Protein AF-A0A257JFV4-F1 (afdb_monomer_lite)

Structure (mmCIF, N/CA/C/O backbone):
data_AF-A0A257JFV4-F1
#
_entry.id   AF-A0A257JFV4-F1
#
loop_
_atom_site.group_PDB
_atom_site.id
_atom_site.type_symbol
_atom_site.label_atom_id
_atom_site.label_alt_id
_atom_site.label_comp_id
_atom_site.label_asym_id
_atom_site.label_entity_id
_atom_site.label_seq_id
_atom_site.pdbx_PDB_ins_code
_atom_site.Cartn_x
_atom_site.Cartn_y
_atom_site.Cartn_z
_atom_site.occupancy
_atom_site.B_iso_or_equiv
_atom_site.auth_seq_id
_atom_site.auth_comp_id
_atom_site.auth_asym_id
_atom_site.auth_atom_id
_atom_site.pdbx_PDB_model_num
ATOM 1 N N . PRO A 1 1 ? -26.853 -74.385 -23.829 1.00 44.09 1 PRO A N 1
ATOM 2 C CA . PRO A 1 1 ? -25.678 -73.843 -23.106 1.00 44.09 1 PRO A CA 1
ATOM 3 C C . PRO A 1 1 ? -25.784 -72.317 -22.995 1.00 44.09 1 PRO A C 1
ATOM 5 O O . PRO A 1 1 ? -25.655 -71.610 -23.988 1.00 44.09 1 PRO A O 1
ATOM 8 N N . ALA A 1 2 ? -26.147 -71.858 -21.798 1.00 41.94 2 ALA A N 1
ATOM 9 C CA . ALA A 1 2 ? -26.348 -70.461 -21.439 1.00 41.94 2 ALA A CA 1
ATOM 10 C C . ALA A 1 2 ? -25.003 -69.774 -21.152 1.00 41.94 2 ALA A C 1
ATOM 12 O O . ALA A 1 2 ? -24.148 -70.363 -20.495 1.00 41.94 2 ALA A O 1
ATOM 13 N N . ALA A 1 3 ? -24.835 -68.539 -21.625 1.00 50.56 3 ALA A N 1
ATOM 14 C CA . ALA A 1 3 ? -23.722 -67.674 -21.252 1.00 50.56 3 ALA A CA 1
ATOM 15 C C . ALA A 1 3 ? -24.234 -66.619 -20.262 1.00 50.56 3 ALA A C 1
ATOM 17 O O . ALA A 1 3 ? -25.017 -65.741 -20.619 1.00 50.56 3 ALA A O 1
ATOM 18 N N . SER A 1 4 ? -23.825 -66.767 -19.005 1.00 51.06 4 SER A N 1
ATOM 19 C CA . SER A 1 4 ? -24.077 -65.832 -17.912 1.00 51.06 4 SER A CA 1
ATOM 20 C C . SER A 1 4 ? -23.268 -64.541 -18.080 1.00 51.06 4 SER A C 1
ATOM 22 O O . SER A 1 4 ? -22.078 -64.592 -18.386 1.00 51.06 4 SER A O 1
ATOM 24 N N . ALA A 1 5 ? -23.894 -63.396 -17.803 1.00 55.97 5 ALA A N 1
ATOM 25 C CA . ALA A 1 5 ? -23.201 -62.158 -17.430 1.00 55.97 5 ALA A CA 1
ATOM 26 C C . ALA A 1 5 ? -22.655 -62.260 -15.990 1.00 55.97 5 ALA A C 1
ATOM 28 O O . ALA A 1 5 ? -23.167 -63.068 -15.207 1.00 55.97 5 ALA A O 1
ATOM 29 N N . PRO A 1 6 ? -21.659 -61.431 -15.615 1.00 51.84 6 PRO A N 1
ATOM 30 C CA . PRO A 1 6 ? -21.927 -60.528 -14.485 1.00 51.84 6 PRO A CA 1
ATOM 31 C C . PRO A 1 6 ? -21.221 -59.148 -14.493 1.00 51.84 6 PRO A C 1
ATOM 33 O O . PRO A 1 6 ? -20.084 -58.994 -14.928 1.00 51.84 6 PRO A O 1
ATOM 36 N N . SER A 1 7 ? -21.939 -58.195 -13.882 1.00 47.19 7 SER A N 1
ATOM 37 C CA . SER A 1 7 ? -21.519 -57.127 -12.949 1.00 47.19 7 SER A CA 1
ATOM 38 C C . SER A 1 7 ? -20.469 -56.074 -13.330 1.00 47.19 7 SER A C 1
ATOM 40 O O . SER A 1 7 ? -19.275 -56.218 -13.097 1.00 47.19 7 SER A O 1
ATOM 42 N N . GLU A 1 8 ? -20.988 -54.920 -13.755 1.00 49.03 8 GLU A N 1
ATOM 43 C CA . GLU A 1 8 ? -20.978 -53.644 -13.011 1.00 49.03 8 GLU A CA 1
ATOM 44 C C . GLU A 1 8 ? -19.875 -53.457 -11.944 1.00 49.03 8 GLU A C 1
ATOM 46 O O . GLU A 1 8 ? -20.008 -53.870 -10.791 1.00 49.03 8 GLU A O 1
ATOM 51 N N . SER A 1 9 ? -18.804 -52.752 -12.324 1.00 50.84 9 SER A N 1
ATOM 52 C CA . SER A 1 9 ? -17.802 -52.225 -11.394 1.00 50.84 9 SER A CA 1
ATOM 53 C C . SER A 1 9 ? -18.133 -50.772 -11.052 1.00 50.84 9 SER A C 1
ATOM 55 O O . SER A 1 9 ? -17.869 -49.836 -11.808 1.00 50.84 9 SER A O 1
ATOM 57 N N . LYS A 1 10 ? -18.760 -50.610 -9.888 1.00 49.25 10 LYS A N 1
ATOM 58 C CA . LYS A 1 10 ? -19.013 -49.346 -9.196 1.00 49.25 10 LYS A CA 1
ATOM 59 C C . LYS A 1 10 ? -17.677 -48.759 -8.726 1.00 49.25 10 LYS A C 1
ATOM 61 O O . LYS A 1 10 ? -17.163 -49.142 -7.677 1.00 49.25 10 LYS A O 1
ATOM 66 N N . ALA A 1 11 ? -17.117 -47.837 -9.506 1.00 54.31 11 ALA A N 1
ATOM 67 C CA . ALA A 1 11 ? -15.951 -47.056 -9.107 1.00 54.31 11 ALA A CA 1
ATOM 68 C C . ALA A 1 11 ? -16.333 -46.036 -8.006 1.00 54.31 11 ALA A C 1
ATOM 70 O O . ALA A 1 11 ? -17.410 -45.436 -8.071 1.00 54.31 11 ALA A O 1
ATOM 71 N N . PRO A 1 12 ? -15.493 -45.869 -6.970 1.00 47.53 12 PRO A N 1
ATOM 72 C CA . PRO A 1 12 ? -15.831 -45.138 -5.755 1.00 47.53 12 PRO A CA 1
ATOM 73 C C . PRO A 1 12 ? -16.000 -43.638 -6.007 1.00 47.53 12 PRO A C 1
ATOM 75 O O . PRO A 1 12 ? -15.199 -43.003 -6.690 1.00 47.53 12 PRO A O 1
ATOM 78 N N . ALA A 1 13 ? -17.042 -43.074 -5.397 1.00 46.78 13 ALA A N 1
ATOM 79 C CA . ALA A 1 13 ? -17.245 -41.640 -5.301 1.00 46.78 13 ALA A CA 1
ATOM 80 C C . ALA A 1 13 ? -16.066 -41.013 -4.545 1.00 46.78 13 ALA A C 1
ATOM 82 O O . ALA A 1 13 ? -15.934 -41.194 -3.333 1.00 46.78 13 ALA A O 1
ATOM 83 N N . SER A 1 14 ? -15.219 -40.269 -5.258 1.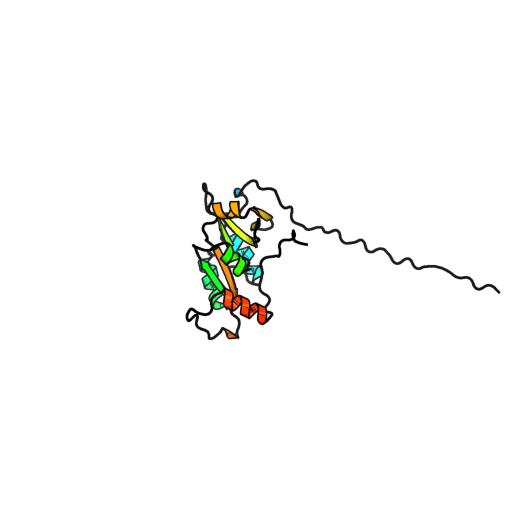00 50.56 14 SER A N 1
ATOM 84 C CA . SER A 1 14 ? -14.302 -39.322 -4.631 1.00 50.56 14 SER A CA 1
ATOM 85 C C . SER A 1 14 ? -15.142 -38.312 -3.848 1.00 50.56 14 SER A C 1
ATOM 87 O O . SER A 1 14 ? -15.981 -37.637 -4.454 1.00 50.56 14 SER A O 1
ATOM 89 N N . PRO A 1 15 ? -14.972 -38.193 -2.521 1.00 49.50 15 PRO A N 1
ATOM 90 C CA . PRO A 1 15 ? -15.631 -37.137 -1.781 1.00 49.50 15 PRO A CA 1
ATOM 91 C C . PRO A 1 15 ? -15.110 -35.807 -2.324 1.00 49.50 15 PRO A C 1
ATOM 93 O O . PRO A 1 15 ? -13.907 -35.543 -2.289 1.00 49.50 15 PRO A O 1
ATOM 96 N N . LEU A 1 16 ? -16.024 -34.993 -2.862 1.00 50.47 16 LEU A N 1
ATOM 97 C CA . LEU A 1 16 ? -15.758 -33.596 -3.171 1.00 50.47 16 LEU A CA 1
ATOM 98 C C . LEU A 1 16 ? -15.081 -32.973 -1.950 1.00 50.47 16 LEU A C 1
ATOM 100 O O . LEU A 1 16 ? -15.640 -32.964 -0.848 1.00 50.47 16 LEU A O 1
ATOM 104 N N . ALA A 1 17 ? -13.866 -32.477 -2.166 1.00 52.38 17 ALA A N 1
ATOM 105 C CA . ALA A 1 17 ? -13.162 -31.649 -1.214 1.00 52.38 17 ALA A CA 1
ATOM 106 C C . ALA A 1 17 ? -14.108 -30.533 -0.752 1.00 52.38 17 ALA A C 1
ATOM 108 O O . ALA A 1 17 ? -14.658 -29.782 -1.560 1.00 52.38 17 ALA A O 1
ATOM 109 N N . ARG A 1 18 ? -14.332 -30.466 0.562 1.00 45.06 18 ARG A N 1
ATOM 110 C CA . ARG A 1 18 ? -15.027 -29.345 1.192 1.00 45.06 18 ARG A CA 1
ATOM 111 C C . ARG A 1 18 ? -14.287 -28.060 0.804 1.00 45.06 18 ARG A C 1
ATOM 113 O O . ARG A 1 18 ? -13.062 -28.045 0.929 1.00 45.06 18 ARG A O 1
ATOM 120 N N . PRO A 1 19 ? -14.978 -26.982 0.402 1.00 46.66 19 PRO A N 1
ATOM 121 C CA . PRO A 1 19 ? -14.380 -25.656 0.382 1.00 46.66 19 PRO A CA 1
ATOM 122 C C . PRO A 1 19 ? -14.171 -25.212 1.837 1.00 46.66 19 PRO A C 1
ATOM 124 O O . PRO A 1 19 ? -14.980 -24.494 2.414 1.00 46.66 19 PRO A O 1
ATOM 127 N N . ALA A 1 20 ? -13.118 -25.724 2.464 1.00 51.69 20 ALA A N 1
ATOM 128 C CA . ALA A 1 20 ? -12.613 -25.276 3.748 1.00 51.69 20 ALA A CA 1
ATOM 129 C C . ALA A 1 20 ? -11.318 -24.515 3.467 1.00 51.69 20 ALA A C 1
ATOM 131 O O . ALA A 1 20 ? -10.279 -25.146 3.335 1.00 51.69 20 ALA A O 1
ATOM 132 N N . ASP A 1 21 ? -11.447 -23.209 3.213 1.00 51.00 21 ASP A N 1
ATOM 133 C CA . ASP A 1 21 ? -10.612 -22.139 3.790 1.00 51.00 21 ASP A CA 1
ATOM 134 C C . ASP A 1 21 ? -11.002 -20.787 3.159 1.00 51.00 21 ASP A C 1
ATOM 136 O O . ASP A 1 21 ? -10.266 -20.163 2.398 1.00 51.00 21 ASP A O 1
ATOM 140 N N . LEU A 1 22 ? -12.234 -20.343 3.413 1.00 50.59 22 LEU A N 1
ATOM 141 C CA . LEU A 1 22 ? -12.551 -18.922 3.294 1.00 50.59 22 LEU A CA 1
ATOM 142 C C . LEU A 1 22 ? -12.333 -18.339 4.691 1.00 50.59 22 LEU A C 1
ATOM 144 O O . LEU A 1 22 ? -13.065 -18.736 5.605 1.00 50.59 22 LEU A O 1
ATOM 148 N N . PRO A 1 23 ? -11.339 -17.454 4.899 1.00 56.41 23 PRO A N 1
ATOM 149 C CA . PRO A 1 23 ? -11.180 -16.811 6.191 1.00 56.41 23 PRO A CA 1
ATOM 150 C C . PRO A 1 23 ? -12.489 -16.088 6.536 1.00 56.41 23 PRO A C 1
ATOM 152 O O . PRO A 1 23 ? -13.085 -15.449 5.659 1.00 56.41 23 PRO A O 1
ATOM 155 N N . PRO A 1 24 ? -12.982 -16.206 7.781 1.00 44.78 24 PRO A N 1
ATOM 156 C CA . PRO A 1 24 ? -14.210 -15.546 8.182 1.00 44.78 24 PRO A CA 1
ATOM 157 C C . PRO A 1 24 ? -14.055 -14.039 7.977 1.00 44.78 24 PRO A C 1
ATOM 159 O O . PRO A 1 24 ? -13.178 -13.403 8.560 1.00 44.78 24 PRO A O 1
ATOM 162 N N . LEU A 1 25 ? -14.926 -13.469 7.144 1.00 53.75 25 LEU A N 1
ATOM 163 C CA . LEU A 1 25 ? -15.117 -12.028 7.040 1.00 53.75 25 LEU A CA 1
ATOM 164 C C . LEU A 1 25 ? -15.767 -11.565 8.348 1.00 53.75 25 LEU A C 1
ATOM 166 O O . LEU A 1 25 ? -16.990 -11.541 8.476 1.00 53.75 25 LEU A O 1
ATOM 170 N N . LEU A 1 26 ? -14.939 -11.275 9.352 1.00 52.19 26 LEU A N 1
ATOM 171 C CA . LEU A 1 26 ? -15.390 -10.753 10.636 1.00 52.19 26 LEU A CA 1
ATOM 172 C C . LEU A 1 26 ? -16.081 -9.395 10.400 1.00 52.19 26 LEU A C 1
ATOM 174 O O . LEU A 1 26 ? -15.461 -8.499 9.817 1.00 52.19 26 LEU A O 1
ATOM 178 N N . PRO A 1 27 ? -17.346 -9.202 10.827 1.00 49.03 27 PRO A N 1
ATOM 179 C CA . PRO A 1 27 ? -17.933 -7.870 10.877 1.00 49.03 27 PRO A CA 1
ATOM 180 C C . PRO A 1 27 ? -17.110 -7.031 11.857 1.00 49.03 27 PRO A C 1
ATOM 182 O O . PRO A 1 27 ? -16.752 -7.520 12.924 1.00 49.03 27 PRO A O 1
ATOM 185 N N . ALA A 1 28 ? -16.772 -5.798 11.479 1.00 49.38 28 ALA A N 1
ATOM 186 C CA . ALA A 1 28 ? -15.905 -4.928 12.267 1.00 49.38 28 ALA A CA 1
ATOM 187 C C . ALA A 1 28 ? -16.448 -4.727 13.697 1.00 49.38 28 ALA A C 1
ATOM 189 O O . ALA A 1 28 ? -17.520 -4.147 13.879 1.00 49.38 28 ALA A O 1
ATOM 190 N N . PRO A 1 29 ? -15.651 -5.103 14.711 1.00 48.94 29 PRO A N 1
ATOM 191 C CA . PRO A 1 29 ? -15.271 -4.104 15.689 1.00 48.94 29 PRO A CA 1
ATOM 192 C C . PRO A 1 29 ? -13.747 -3.984 15.754 1.00 48.94 29 PRO A C 1
ATOM 194 O O . PRO A 1 29 ? -13.015 -4.960 15.874 1.00 48.94 29 PRO A O 1
ATOM 197 N N . GLY A 1 30 ? -13.279 -2.739 15.720 1.00 52.62 30 GLY A N 1
ATOM 198 C CA . GLY A 1 30 ? -11.934 -2.378 16.137 1.00 52.62 30 GLY A CA 1
ATOM 199 C C . GLY A 1 30 ? -10.890 -2.386 15.029 1.00 52.62 30 GLY A C 1
ATOM 200 O O . GLY A 1 30 ? -10.161 -3.351 14.837 1.00 52.62 30 GLY A O 1
ATOM 201 N N . LEU A 1 31 ? -10.645 -1.201 14.472 1.00 56.00 31 LEU A N 1
ATOM 202 C CA . LEU A 1 31 ? -9.335 -0.829 13.917 1.00 56.00 31 LEU A CA 1
ATOM 203 C C . LEU A 1 31 ? -8.167 -1.170 14.867 1.00 56.00 31 LEU A C 1
ATOM 205 O O . LEU A 1 31 ? -7.031 -1.281 14.432 1.00 56.00 31 LEU A O 1
ATOM 209 N N . ALA A 1 32 ? -8.453 -1.381 16.156 1.00 58.34 32 ALA A N 1
ATOM 210 C CA . ALA A 1 32 ? -7.532 -1.885 17.165 1.00 58.34 32 ALA A CA 1
ATOM 211 C C . ALA A 1 32 ? -6.866 -3.235 16.829 1.00 58.34 32 ALA A C 1
ATOM 213 O O . ALA A 1 32 ? -5.838 -3.527 17.432 1.00 58.34 32 ALA A O 1
ATOM 214 N N . VAL A 1 33 ? -7.421 -4.033 15.905 1.00 61.91 33 VAL A N 1
ATOM 215 C CA . VAL A 1 33 ? -6.824 -5.312 15.468 1.00 61.91 33 VAL A CA 1
ATOM 216 C C . VAL A 1 33 ? -5.895 -5.145 14.257 1.00 61.91 33 VAL A C 1
ATOM 218 O O . VAL A 1 33 ? -5.161 -6.063 13.899 1.00 61.91 33 VAL A O 1
ATOM 221 N N . LEU A 1 34 ? -5.878 -3.967 13.627 1.00 73.75 34 LEU A N 1
ATOM 222 C CA . LEU A 1 34 ? -4.860 -3.657 12.628 1.00 73.75 34 LEU A CA 1
ATOM 223 C C . LEU A 1 34 ? -3.492 -3.526 13.303 1.00 73.75 34 LEU A C 1
ATOM 225 O O . LEU A 1 34 ? -3.388 -3.099 14.457 1.00 73.75 34 LEU A O 1
ATOM 229 N N . SER A 1 35 ? -2.436 -3.897 12.577 1.00 78.69 35 SER A N 1
ATOM 230 C CA . SER A 1 35 ? -1.088 -3.916 13.139 1.00 78.69 35 SER A CA 1
ATOM 231 C C . SER A 1 35 ? -0.653 -2.502 13.517 1.00 78.69 35 SER A C 1
ATOM 233 O O . SER A 1 35 ? -0.778 -1.569 12.731 1.00 78.69 35 SER A O 1
ATOM 235 N N . ARG A 1 36 ? -0.100 -2.325 14.717 1.00 84.88 36 ARG A N 1
ATOM 236 C CA . ARG A 1 36 ? 0.642 -1.101 15.082 1.00 84.88 36 ARG A CA 1
ATOM 237 C C . ARG A 1 36 ? 2.110 -1.183 14.684 1.00 84.88 36 ARG A C 1
ATOM 239 O O . ARG A 1 36 ? 2.833 -0.198 14.791 1.00 84.88 36 ARG A O 1
ATOM 246 N N . ASP A 1 37 ? 2.529 -2.362 14.248 1.00 85.19 37 ASP A N 1
ATOM 247 C CA . ASP A 1 37 ? 3.890 -2.656 13.867 1.00 85.19 37 ASP A CA 1
ATOM 248 C C . ASP A 1 37 ? 4.027 -2.535 12.347 1.00 85.19 37 ASP A C 1
ATOM 250 O O . ASP A 1 37 ? 3.474 -3.339 11.589 1.00 85.19 37 ASP A O 1
ATOM 254 N N . GLU A 1 38 ? 4.741 -1.495 11.910 1.00 89.12 38 GLU A N 1
ATOM 255 C CA . GLU A 1 38 ? 5.077 -1.279 10.498 1.00 89.12 38 GLU A CA 1
ATOM 256 C C . GLU A 1 38 ? 5.921 -2.450 9.977 1.00 89.12 38 GLU A C 1
ATOM 258 O O . GLU A 1 38 ? 5.672 -2.963 8.887 1.00 89.12 38 GLU A O 1
ATOM 263 N N . GLN A 1 39 ? 6.878 -2.917 10.791 1.00 86.94 39 GLN A N 1
ATOM 264 C CA . GLN A 1 39 ? 7.778 -4.016 10.439 1.00 86.94 39 GLN A CA 1
ATOM 265 C C . GLN A 1 39 ? 7.017 -5.292 10.097 1.00 86.94 39 GLN A C 1
ATOM 267 O O . GLN A 1 39 ? 7.326 -5.934 9.097 1.00 86.94 39 GLN A O 1
ATOM 272 N N . GLY A 1 40 ? 6.013 -5.660 10.888 1.00 86.81 40 GLY A N 1
ATOM 273 C CA . GLY A 1 40 ? 5.195 -6.846 10.669 1.00 86.81 40 GLY A CA 1
ATOM 274 C C . GLY A 1 40 ? 4.531 -6.832 9.296 1.00 86.81 40 GLY A C 1
ATOM 275 O O . GLY A 1 40 ? 4.634 -7.804 8.552 1.00 86.81 40 GLY A O 1
ATOM 276 N N . VAL A 1 41 ? 3.956 -5.695 8.895 1.00 88.88 41 VAL A N 1
ATOM 277 C CA . VAL A 1 41 ? 3.289 -5.575 7.588 1.00 88.88 41 VAL A CA 1
ATOM 278 C C . VAL A 1 41 ? 4.295 -5.579 6.431 1.00 88.88 41 VAL A C 1
ATOM 280 O O . VAL A 1 41 ? 4.026 -6.164 5.380 1.00 88.88 41 VAL A O 1
ATOM 283 N N . LEU A 1 42 ? 5.478 -4.983 6.606 1.00 87.25 42 LEU A N 1
ATOM 284 C CA . LEU A 1 42 ? 6.553 -5.059 5.607 1.00 87.25 42 LEU A CA 1
ATOM 285 C C . LEU A 1 42 ? 7.089 -6.493 5.455 1.00 87.25 42 LEU A C 1
ATOM 287 O O . LEU A 1 42 ? 7.336 -6.934 4.330 1.00 87.25 42 LEU A O 1
ATOM 291 N N . ASN A 1 43 ? 7.198 -7.240 6.557 1.00 87.75 43 ASN A N 1
ATOM 292 C CA . ASN A 1 43 ? 7.563 -8.659 6.566 1.00 87.75 43 ASN A CA 1
ATOM 293 C C . ASN A 1 43 ? 6.517 -9.549 5.885 1.00 87.75 43 ASN A C 1
ATOM 295 O O . ASN A 1 43 ? 6.879 -10.579 5.330 1.00 87.75 43 ASN A O 1
ATOM 299 N N . GLU A 1 44 ? 5.242 -9.156 5.871 1.00 86.44 44 GLU A N 1
ATOM 300 C CA . GLU A 1 44 ? 4.209 -9.825 5.070 1.00 86.44 44 GLU A CA 1
ATOM 301 C C . GLU A 1 44 ? 4.283 -9.458 3.582 1.00 86.44 44 GLU A C 1
ATOM 303 O O . GLU A 1 44 ? 3.952 -10.271 2.718 1.00 86.44 44 GLU A O 1
ATOM 308 N N . LEU A 1 45 ? 4.698 -8.229 3.263 1.00 86.56 45 LEU A N 1
ATOM 309 C CA . LEU A 1 45 ? 4.785 -7.744 1.887 1.00 86.56 45 LEU A CA 1
ATOM 310 C C . LEU A 1 45 ? 5.975 -8.361 1.139 1.00 86.56 45 LEU A C 1
ATOM 312 O O . LEU A 1 45 ? 5.817 -8.784 -0.005 1.00 86.56 45 LEU A O 1
ATOM 316 N N . ALA A 1 46 ? 7.150 -8.431 1.767 1.00 85.50 46 ALA A N 1
ATOM 317 C CA . ALA A 1 46 ? 8.383 -8.930 1.154 1.00 85.50 46 ALA A CA 1
ATOM 318 C C . ALA A 1 46 ? 8.300 -10.352 0.548 1.00 85.50 46 ALA A C 1
ATOM 320 O O . ALA A 1 46 ? 8.715 -10.511 -0.606 1.00 85.50 46 ALA A O 1
ATOM 321 N N . PRO A 1 47 ? 7.733 -11.377 1.221 1.00 86.06 47 PRO A N 1
ATOM 322 C CA . PRO A 1 47 ? 7.683 -12.734 0.681 1.00 86.06 47 PRO A CA 1
ATOM 323 C C . PRO A 1 47 ? 6.778 -12.849 -0.544 1.00 86.06 47 PRO A C 1
ATOM 325 O O . PRO A 1 47 ? 7.025 -13.709 -1.385 1.00 86.06 47 PRO A O 1
ATOM 328 N N . LEU A 1 48 ? 5.793 -11.957 -0.717 1.00 84.56 48 LEU A N 1
ATOM 329 C CA . LEU A 1 48 ? 5.003 -11.907 -1.955 1.00 84.56 48 LEU A CA 1
ATOM 330 C C . LEU A 1 48 ? 5.906 -11.625 -3.155 1.00 84.56 48 LEU A C 1
ATOM 332 O O . LEU A 1 48 ? 5.711 -12.179 -4.229 1.00 84.56 48 LEU A O 1
ATOM 336 N N . TRP A 1 49 ? 6.936 -10.810 -2.959 1.00 82.38 49 TRP A N 1
ATOM 337 C CA . TRP A 1 49 ? 7.926 -10.506 -3.981 1.00 82.38 49 TRP A CA 1
ATOM 338 C C . TRP A 1 49 ? 9.069 -11.525 -4.022 1.00 82.38 49 TRP A C 1
ATOM 340 O O . TRP A 1 49 ? 9.971 -11.355 -4.836 1.00 82.38 49 TRP A O 1
ATOM 350 N N . GLY A 1 50 ? 9.050 -12.578 -3.198 1.00 81.31 50 GLY A N 1
ATOM 351 C CA . GLY A 1 50 ? 10.112 -13.584 -3.108 1.00 81.31 50 GLY A CA 1
ATOM 352 C C . GLY A 1 50 ? 11.324 -13.164 -2.267 1.00 81.31 50 GLY A C 1
ATOM 353 O O . GLY A 1 50 ? 12.408 -13.693 -2.487 1.00 81.31 50 GLY A O 1
ATOM 354 N N . TRP A 1 51 ? 11.159 -12.217 -1.333 1.00 80.38 51 TRP A N 1
ATOM 355 C CA . TRP A 1 51 ? 12.242 -11.674 -0.497 1.00 80.38 51 TRP A CA 1
ATOM 356 C C . TRP A 1 51 ? 11.914 -11.753 0.991 1.00 80.38 51 TRP A C 1
ATOM 358 O O . TRP A 1 51 ? 10.768 -11.952 1.387 1.00 80.38 51 TRP A O 1
ATOM 368 N N . GLN A 1 52 ? 12.930 -11.544 1.823 1.00 80.50 52 GLN A N 1
ATOM 369 C CA . GLN A 1 52 ? 12.762 -11.262 3.246 1.00 80.50 52 GLN A CA 1
ATOM 370 C C . GLN A 1 52 ? 12.886 -9.751 3.464 1.00 80.50 52 GLN A C 1
ATOM 372 O O . GLN A 1 52 ? 13.744 -9.108 2.852 1.00 80.50 52 GLN A O 1
ATOM 377 N N . ALA A 1 53 ? 12.021 -9.167 4.296 1.00 77.94 53 ALA A N 1
ATOM 378 C CA . ALA A 1 53 ? 12.113 -7.741 4.585 1.00 77.94 53 ALA A CA 1
ATOM 379 C C . ALA A 1 53 ? 13.352 -7.477 5.461 1.00 77.94 53 ALA A C 1
ATOM 381 O O . ALA A 1 53 ? 13.600 -8.233 6.404 1.00 77.94 53 ALA A O 1
ATOM 382 N N . PRO A 1 54 ? 14.140 -6.426 5.177 1.00 81.44 54 PRO A N 1
ATOM 383 C CA . PRO A 1 54 ? 15.158 -5.975 6.110 1.00 81.44 54 PRO A CA 1
ATOM 384 C C . PRO A 1 54 ? 14.487 -5.425 7.374 1.00 81.44 54 PRO A C 1
ATOM 386 O O . PRO A 1 54 ? 13.370 -4.911 7.321 1.00 81.44 54 PRO A O 1
ATOM 389 N N . THR A 1 55 ? 15.193 -5.476 8.500 1.00 83.31 55 THR A N 1
ATOM 390 C CA . THR A 1 55 ? 14.771 -4.768 9.711 1.00 83.31 55 THR A CA 1
ATOM 391 C C . THR A 1 55 ? 14.889 -3.265 9.473 1.00 83.31 55 THR A C 1
ATOM 393 O O . THR A 1 55 ? 15.979 -2.774 9.187 1.00 83.31 55 THR A O 1
ATOM 396 N N . GLY A 1 56 ? 13.789 -2.531 9.594 1.00 85.69 56 GLY A N 1
ATOM 397 C CA . GLY A 1 56 ? 13.751 -1.091 9.339 1.00 85.69 56 GLY A CA 1
ATOM 398 C C . GLY A 1 56 ? 12.491 -0.683 8.587 1.00 85.69 56 GLY A C 1
ATOM 399 O O . GLY A 1 56 ? 11.763 -1.517 8.052 1.00 85.69 56 GLY A O 1
ATOM 400 N N . GLY A 1 57 ? 12.156 0.602 8.604 1.00 86.44 57 GLY A N 1
ATOM 401 C CA . GLY A 1 57 ? 10.876 1.093 8.089 1.00 86.44 57 GLY A CA 1
ATOM 402 C C . GLY A 1 57 ? 10.736 0.934 6.575 1.00 86.44 57 GLY A C 1
ATOM 403 O O . GLY A 1 57 ? 11.626 0.452 5.870 1.00 86.44 57 GLY A O 1
ATOM 404 N N . ALA A 1 58 ? 9.639 1.450 6.022 1.00 84.69 58 ALA A N 1
ATOM 405 C CA . ALA A 1 58 ? 9.436 1.451 4.575 1.00 84.69 58 ALA A CA 1
ATOM 406 C C . ALA A 1 58 ? 10.595 2.123 3.808 1.00 84.69 58 ALA A C 1
ATOM 408 O O . ALA A 1 58 ? 10.866 1.764 2.666 1.00 84.69 58 ALA A O 1
ATOM 409 N N . ALA A 1 59 ? 11.294 3.093 4.419 1.00 85.62 59 ALA A N 1
ATOM 410 C CA . ALA A 1 59 ? 12.477 3.730 3.830 1.00 85.62 59 ALA A CA 1
ATOM 411 C C . ALA A 1 59 ? 13.630 2.738 3.625 1.00 85.62 59 ALA A C 1
ATOM 413 O O . ALA A 1 59 ? 14.205 2.688 2.536 1.00 85.62 59 ALA A O 1
ATOM 414 N N . ASP A 1 60 ? 13.928 1.952 4.656 1.00 87.38 60 ASP A N 1
ATOM 415 C CA . ASP A 1 60 ? 15.010 0.973 4.663 1.00 87.38 60 ASP A CA 1
ATOM 416 C C . ASP A 1 60 ? 14.705 -0.166 3.689 1.00 87.38 60 ASP A C 1
ATOM 418 O O . ASP A 1 60 ? 15.563 -0.532 2.885 1.00 87.38 60 ASP A O 1
ATOM 422 N N . LEU A 1 61 ? 13.449 -0.635 3.653 1.00 85.81 61 LEU A N 1
ATOM 423 C CA . LEU A 1 61 ? 12.974 -1.566 2.627 1.00 85.81 61 LEU A CA 1
ATOM 424 C C . LEU A 1 61 ? 13.182 -0.987 1.221 1.00 85.81 61 LEU A C 1
ATOM 426 O O . LEU A 1 61 ? 13.788 -1.640 0.374 1.00 85.81 61 LEU A O 1
ATOM 430 N N . CYS A 1 62 ? 12.738 0.248 0.962 1.00 85.00 62 CYS A N 1
ATOM 431 C CA . CYS A 1 62 ? 12.921 0.872 -0.348 1.00 85.00 62 CYS A CA 1
ATOM 432 C C . CYS A 1 62 ? 14.407 1.004 -0.735 1.00 85.00 62 CYS A C 1
ATOM 434 O O . CYS A 1 62 ? 14.755 0.891 -1.910 1.00 85.00 62 CYS A O 1
ATOM 436 N N . GLN A 1 63 ? 15.295 1.276 0.223 1.00 86.19 63 GLN A N 1
ATOM 437 C CA . GLN A 1 63 ? 16.731 1.379 -0.025 1.00 86.19 63 GLN A CA 1
ATOM 438 C C . GLN A 1 63 ? 17.371 0.017 -0.298 1.00 86.19 63 GLN A C 1
ATOM 440 O O . GLN A 1 63 ? 18.144 -0.095 -1.248 1.00 86.19 63 GLN A O 1
ATOM 445 N N . ALA A 1 64 ? 17.023 -1.004 0.483 1.00 83.94 64 ALA A N 1
ATOM 446 C CA . ALA A 1 64 ? 17.521 -2.361 0.305 1.00 83.94 64 ALA A CA 1
ATOM 447 C C . ALA A 1 64 ? 17.071 -2.964 -1.033 1.00 83.94 64 ALA A C 1
ATOM 449 O O . ALA A 1 64 ? 17.863 -3.595 -1.724 1.00 83.94 64 ALA A O 1
ATOM 450 N N . MET A 1 65 ? 15.822 -2.723 -1.437 1.00 83.25 65 MET A N 1
ATOM 451 C CA . MET A 1 65 ? 15.244 -3.296 -2.656 1.00 83.25 65 MET A CA 1
ATOM 452 C C . MET A 1 65 ? 15.837 -2.716 -3.944 1.00 83.25 65 MET A C 1
ATOM 454 O O . MET A 1 65 ? 15.982 -3.442 -4.930 1.00 83.25 65 MET A O 1
ATOM 458 N N . ARG A 1 66 ? 16.273 -1.447 -3.925 1.00 79.44 66 ARG A N 1
ATOM 459 C CA . ARG A 1 66 ? 16.889 -0.801 -5.098 1.00 79.44 66 ARG A CA 1
ATOM 460 C C . ARG A 1 66 ? 18.114 -1.548 -5.620 1.00 79.44 66 ARG A C 1
ATOM 462 O O . ARG A 1 66 ? 18.336 -1.551 -6.825 1.00 79.44 66 ARG A O 1
ATOM 469 N N . THR A 1 67 ? 18.902 -2.178 -4.748 1.00 77.25 67 THR A N 1
ATOM 470 C CA . THR A 1 67 ? 20.104 -2.928 -5.165 1.00 77.25 67 THR A CA 1
ATOM 471 C C . THR A 1 67 ? 19.775 -4.284 -5.790 1.00 77.25 67 THR A C 1
ATOM 473 O O . THR A 1 67 ? 20.637 -4.893 -6.411 1.00 77.25 67 THR A O 1
ATOM 476 N N . GLN A 1 68 ? 18.527 -4.735 -5.658 1.00 77.00 68 GLN A N 1
ATOM 477 C CA . GLN A 1 68 ? 18.033 -6.037 -6.101 1.00 77.00 68 GLN A CA 1
ATOM 478 C C . GLN A 1 68 ? 17.121 -5.937 -7.338 1.00 77.00 68 GLN A C 1
ATOM 480 O O . GLN A 1 68 ? 16.412 -6.885 -7.670 1.00 77.00 68 GLN A O 1
ATOM 485 N N . GLY A 1 69 ? 17.077 -4.770 -7.995 1.00 77.38 69 GLY A N 1
ATOM 486 C CA . GLY A 1 69 ? 16.195 -4.521 -9.145 1.00 77.38 69 GLY A CA 1
ATOM 487 C C . GLY A 1 69 ? 14.707 -4.399 -8.784 1.00 77.38 69 GLY A C 1
ATOM 488 O O . GLY A 1 69 ? 13.850 -4.369 -9.669 1.00 77.38 69 GLY A O 1
ATOM 489 N N . ILE A 1 70 ? 14.381 -4.317 -7.489 1.00 83.12 70 ILE A N 1
ATOM 490 C CA . ILE A 1 70 ? 13.030 -4.024 -7.014 1.00 83.12 70 ILE A CA 1
ATOM 491 C C . ILE A 1 70 ? 12.934 -2.534 -6.721 1.00 83.12 70 ILE A C 1
ATOM 493 O O . ILE A 1 70 ? 13.628 -1.967 -5.877 1.00 83.12 70 ILE A O 1
ATOM 497 N N . HIS A 1 71 ? 12.013 -1.892 -7.413 1.00 84.56 71 HIS A N 1
ATOM 498 C CA . HIS A 1 71 ? 11.677 -0.507 -7.198 1.00 84.56 71 HIS A CA 1
ATOM 499 C C . HIS A 1 71 ? 10.601 -0.396 -6.123 1.00 84.56 71 HIS A C 1
ATOM 501 O O . HIS A 1 71 ? 9.677 -1.201 -6.015 1.00 84.56 71 HIS A O 1
ATOM 507 N N . CYS A 1 72 ? 10.725 0.649 -5.320 1.00 86.19 72 CYS A N 1
ATOM 508 C CA . CYS A 1 72 ? 9.786 0.965 -4.264 1.00 86.19 72 CYS A CA 1
ATOM 509 C C . CYS A 1 72 ? 9.060 2.248 -4.643 1.00 86.19 72 CYS A C 1
ATOM 511 O O . CYS A 1 72 ? 9.700 3.257 -4.946 1.00 86.19 72 CYS A O 1
ATOM 513 N N . PHE A 1 73 ? 7.732 2.216 -4.640 1.00 87.19 73 PHE A N 1
ATOM 514 C CA . PHE A 1 73 ? 6.922 3.410 -4.803 1.00 87.19 73 PHE A CA 1
ATOM 515 C C . PHE A 1 73 ? 6.291 3.773 -3.466 1.00 87.19 73 PHE A C 1
ATOM 517 O O . PHE A 1 73 ? 5.534 2.993 -2.890 1.00 87.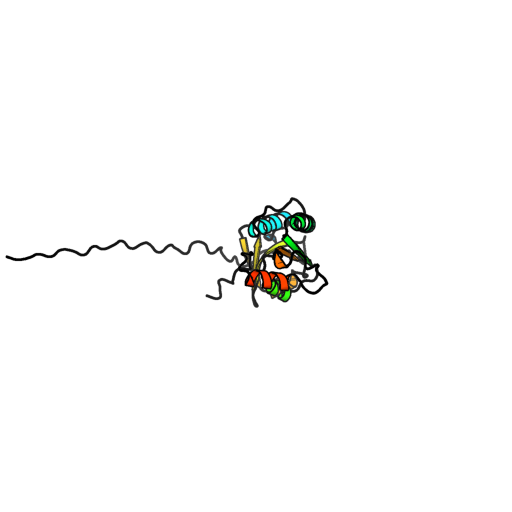19 73 PHE A O 1
ATOM 524 N N . ARG A 1 74 ? 6.602 4.975 -2.982 1.00 88.88 74 ARG A N 1
ATOM 525 C CA . ARG A 1 74 ? 6.070 5.511 -1.734 1.00 88.88 74 ARG A CA 1
ATOM 526 C C . ARG A 1 74 ? 5.548 6.916 -1.961 1.00 88.88 74 ARG A C 1
ATOM 528 O O . ARG A 1 74 ? 6.243 7.756 -2.528 1.00 88.88 74 ARG A O 1
ATOM 535 N N . THR A 1 75 ? 4.349 7.180 -1.468 1.00 89.19 75 THR A N 1
ATOM 536 C CA . THR A 1 75 ? 3.736 8.509 -1.503 1.00 89.19 75 THR A CA 1
ATOM 537 C C . THR A 1 75 ? 2.969 8.758 -0.216 1.00 89.19 75 THR A C 1
ATOM 539 O O . THR A 1 75 ? 2.492 7.822 0.421 1.00 89.19 75 THR A O 1
ATOM 542 N N . SER A 1 76 ? 2.866 10.028 0.169 1.00 89.50 76 SER A N 1
ATOM 543 C CA . SER A 1 76 ? 2.036 10.493 1.282 1.00 89.50 76 SER A CA 1
ATOM 544 C C . SER A 1 76 ? 0.705 11.099 0.833 1.00 89.50 76 SER A C 1
ATOM 546 O O . SER A 1 76 ? -0.115 11.451 1.671 1.00 89.50 76 SER A O 1
ATOM 548 N N . ARG A 1 77 ? 0.494 11.245 -0.483 1.00 88.69 77 ARG A N 1
ATOM 549 C CA . ARG A 1 77 ? -0.697 11.863 -1.094 1.00 88.69 77 ARG A CA 1
ATOM 550 C C . ARG A 1 77 ? -1.259 10.999 -2.224 1.00 88.69 77 ARG A C 1
ATOM 552 O O . ARG A 1 77 ? -1.524 11.482 -3.321 1.00 88.69 77 ARG A O 1
ATOM 559 N N . GLY A 1 78 ? -1.348 9.698 -1.981 1.00 88.31 78 GLY A N 1
ATOM 560 C CA . GLY A 1 78 ? -1.977 8.738 -2.877 1.00 88.31 78 GLY A CA 1
ATOM 561 C C . GLY A 1 78 ? -3.500 8.835 -2.892 1.00 88.31 78 GLY A C 1
ATOM 562 O O . GLY A 1 78 ? -4.113 9.340 -1.955 1.00 88.31 78 GLY A O 1
ATOM 563 N N . THR A 1 79 ? -4.115 8.309 -3.950 1.00 90.00 79 THR A N 1
ATOM 564 C CA . THR A 1 79 ? -5.576 8.166 -4.057 1.00 90.00 79 THR A CA 1
ATOM 565 C C . THR A 1 79 ? -5.962 6.699 -4.216 1.00 90.00 79 THR A C 1
ATOM 567 O O . THR A 1 79 ? -5.149 5.871 -4.632 1.00 90.00 79 THR A O 1
ATOM 570 N N . LEU A 1 80 ? -7.220 6.360 -3.922 1.00 87.50 80 LEU A N 1
ATOM 571 C CA . LEU A 1 80 ? -7.725 4.995 -4.111 1.00 87.50 80 LEU A CA 1
ATOM 572 C C . LEU A 1 80 ? -7.696 4.581 -5.584 1.00 87.50 80 LEU A C 1
ATOM 574 O O . LEU A 1 80 ? -7.355 3.445 -5.897 1.00 87.50 80 LEU A O 1
ATOM 578 N N . ALA A 1 81 ? -7.976 5.523 -6.489 1.00 87.12 81 ALA A N 1
ATOM 579 C CA . ALA A 1 81 ? -7.849 5.304 -7.925 1.00 87.12 81 ALA A CA 1
ATOM 580 C C . ALA A 1 81 ? -6.401 4.975 -8.319 1.00 87.12 81 ALA A C 1
ATOM 582 O O . ALA A 1 81 ? -6.184 4.066 -9.114 1.00 87.12 81 ALA A O 1
ATOM 583 N N . GLN A 1 82 ? -5.409 5.656 -7.730 1.00 87.75 82 GLN A N 1
ATOM 584 C CA . GLN A 1 82 ? -4.002 5.325 -7.951 1.00 87.75 82 GLN A CA 1
ATOM 585 C C . GLN A 1 82 ? -3.677 3.922 -7.426 1.00 87.75 82 GLN A C 1
ATOM 587 O O . GLN A 1 82 ? -3.101 3.133 -8.163 1.00 87.75 82 GLN A O 1
ATOM 592 N N . LEU A 1 83 ? -4.081 3.574 -6.200 1.00 88.38 83 LEU A N 1
ATOM 593 C CA . LEU A 1 83 ? -3.877 2.224 -5.656 1.00 88.38 83 LEU A CA 1
ATOM 594 C C . LEU A 1 83 ? -4.482 1.136 -6.555 1.00 88.38 83 LEU A C 1
ATOM 596 O O . LEU A 1 83 ? -3.814 0.148 -6.856 1.00 88.38 83 LEU A O 1
ATOM 600 N N . ALA A 1 84 ? -5.715 1.343 -7.022 1.00 87.12 84 ALA A N 1
ATOM 601 C CA . ALA A 1 84 ? -6.393 0.422 -7.928 1.00 87.12 84 ALA A CA 1
ATOM 602 C C . ALA A 1 84 ? -5.682 0.305 -9.288 1.00 87.12 84 ALA A C 1
ATOM 604 O O . ALA A 1 84 ? -5.596 -0.787 -9.838 1.00 87.12 84 ALA A O 1
ATOM 605 N N . GLN A 1 85 ? -5.126 1.401 -9.818 1.00 85.75 85 GLN A N 1
ATOM 606 C CA . GLN A 1 85 ? -4.348 1.382 -11.065 1.00 85.75 85 GLN A CA 1
ATOM 607 C C . GLN A 1 85 ? -3.024 0.628 -10.928 1.00 85.75 85 GLN A C 1
ATOM 609 O O . GLN A 1 85 ? -2.613 -0.053 -11.869 1.00 85.75 85 GLN A O 1
ATOM 614 N N . LEU A 1 86 ? -2.353 0.757 -9.778 1.00 86.75 86 LEU A N 1
ATOM 615 C CA . LEU A 1 86 ? -1.121 0.019 -9.511 1.00 86.75 86 LEU A CA 1
ATOM 616 C C . LEU A 1 86 ? -1.419 -1.483 -9.416 1.00 86.75 86 LEU A C 1
ATOM 618 O O . LEU A 1 86 ? -0.627 -2.278 -9.908 1.00 86.75 86 LEU A O 1
ATOM 622 N N . ASP A 1 87 ? -2.578 -1.880 -8.871 1.00 85.75 87 ASP A N 1
ATOM 623 C CA . ASP A 1 87 ? -3.007 -3.289 -8.817 1.00 85.75 87 ASP A CA 1
ATOM 624 C C . ASP A 1 87 ? -1.924 -4.180 -8.173 1.00 85.75 87 ASP A C 1
ATOM 626 O O . ASP A 1 87 ? -1.575 -5.266 -8.645 1.00 85.75 87 ASP A O 1
ATOM 630 N N . ARG A 1 88 ? -1.303 -3.664 -7.107 1.00 87.44 88 ARG A N 1
ATOM 631 C CA . ARG A 1 88 ? -0.253 -4.341 -6.343 1.00 87.44 88 ARG A CA 1
ATOM 632 C C . ARG A 1 88 ? -0.585 -4.327 -4.857 1.00 87.44 88 ARG A C 1
ATOM 634 O O . ARG A 1 88 ? -1.135 -3.335 -4.370 1.00 87.44 88 ARG A O 1
ATOM 641 N N . PRO A 1 89 ? -0.187 -5.375 -4.115 1.00 89.56 89 PRO A N 1
ATOM 642 C CA . PRO A 1 89 ? -0.176 -5.330 -2.665 1.00 89.56 89 PRO A CA 1
ATOM 643 C C . PRO A 1 89 ? 0.625 -4.117 -2.189 1.00 89.56 89 PRO A C 1
ATOM 645 O O . PRO A 1 89 ? 1.750 -3.866 -2.632 1.00 89.56 89 PRO A O 1
ATOM 648 N N . ALA A 1 90 ? 0.024 -3.344 -1.299 1.00 91.69 90 ALA A N 1
ATOM 649 C CA . ALA A 1 90 ? 0.611 -2.129 -0.761 1.00 91.69 90 ALA A CA 1
ATOM 650 C C . ALA A 1 90 ? 0.431 -2.116 0.751 1.00 91.69 90 ALA A C 1
ATOM 652 O O . ALA A 1 90 ? -0.608 -2.531 1.253 1.00 91.69 90 ALA A O 1
ATOM 653 N N . MET A 1 91 ? 1.419 -1.616 1.479 1.00 92.44 91 MET A N 1
ATOM 654 C CA . MET A 1 91 ? 1.231 -1.257 2.875 1.00 92.44 91 MET A CA 1
ATOM 655 C C . MET A 1 91 ? 0.549 0.109 2.933 1.00 92.44 91 MET A C 1
ATOM 657 O O . MET A 1 91 ? 1.071 1.085 2.391 1.00 92.44 91 MET A O 1
ATOM 661 N N . LEU A 1 92 ? -0.598 0.176 3.598 1.00 93.25 92 LEU A N 1
ATOM 662 C CA . LEU A 1 92 ? -1.327 1.407 3.874 1.00 93.25 92 LEU A CA 1
ATOM 663 C C . LEU A 1 92 ? -1.031 1.879 5.294 1.00 93.25 92 LEU A C 1
ATOM 665 O O . LEU A 1 92 ? -0.946 1.067 6.217 1.00 93.25 92 LEU A O 1
ATOM 669 N N . VAL A 1 93 ? -0.937 3.197 5.463 1.00 93.12 93 VAL A N 1
ATOM 670 C CA . VAL A 1 93 ? -0.845 3.836 6.779 1.00 93.12 93 VAL A CA 1
ATOM 671 C C . VAL A 1 93 ? -2.191 4.471 7.109 1.00 93.12 93 VAL A C 1
ATOM 673 O O . VAL A 1 93 ? -2.592 5.477 6.523 1.00 93.12 93 VAL A O 1
ATOM 676 N N . LEU A 1 94 ? -2.903 3.865 8.047 1.00 91.38 94 LEU A N 1
ATOM 677 C CA . LEU A 1 94 ? -4.212 4.286 8.523 1.00 91.38 94 LEU A CA 1
ATOM 678 C C . LEU A 1 94 ? -4.040 5.124 9.788 1.00 91.38 94 LEU A C 1
ATOM 680 O O . LEU A 1 94 ? -3.355 4.732 10.727 1.00 91.38 94 LEU A O 1
ATOM 684 N N . ARG A 1 95 ? -4.652 6.301 9.824 1.00 90.31 95 ARG A N 1
ATOM 685 C CA . ARG A 1 95 ? -4.564 7.246 10.934 1.00 90.31 95 ARG A CA 1
ATOM 686 C C . ARG A 1 95 ? -5.950 7.446 11.538 1.00 90.31 95 ARG A C 1
ATOM 688 O O . ARG A 1 95 ? -6.676 8.317 11.057 1.00 90.31 95 ARG A O 1
ATOM 695 N N . PRO A 1 96 ? -6.326 6.654 12.558 1.00 86.19 96 PRO A N 1
ATOM 696 C CA . PRO A 1 96 ? -7.574 6.885 13.275 1.00 86.19 96 PRO A CA 1
ATOM 697 C C . PRO A 1 96 ? -7.560 8.272 13.937 1.00 86.19 96 PRO A C 1
ATOM 699 O O . PRO A 1 96 ? -6.493 8.820 14.214 1.00 86.19 96 PRO A O 1
ATOM 702 N N . GLU A 1 97 ? -8.739 8.839 14.212 1.00 82.50 97 GLU A N 1
ATOM 703 C CA . GLU A 1 97 ? -8.841 10.142 14.894 1.00 82.50 97 GLU A CA 1
ATOM 704 C C . GLU A 1 97 ? -8.209 10.123 16.288 1.00 82.50 97 GLU A C 1
ATOM 706 O O . GLU A 1 97 ? -7.644 11.116 16.742 1.00 82.50 97 GLU A O 1
ATOM 711 N N . GLN A 1 98 ? -8.281 8.972 16.957 1.00 78.25 98 GLN A N 1
ATOM 712 C CA . GLN A 1 98 ? -7.697 8.754 18.269 1.00 78.25 98 GLN A CA 1
ATOM 713 C C . GLN A 1 98 ? -6.776 7.537 18.218 1.00 78.25 98 GLN A C 1
ATOM 715 O O . GLN A 1 98 ? -7.212 6.422 17.928 1.00 78.25 98 GLN A O 1
ATOM 720 N N . GLY A 1 99 ? -5.499 7.755 18.530 1.00 81.31 99 GLY A N 1
ATOM 721 C CA . GLY A 1 99 ? -4.504 6.697 18.668 1.00 81.31 99 GLY A CA 1
ATOM 722 C C . GLY A 1 99 ? -3.329 6.793 17.691 1.00 81.31 99 GLY A C 1
ATOM 723 O O . GLY A 1 99 ? -3.255 7.707 16.868 1.00 81.31 99 GLY A O 1
ATOM 724 N N . PRO A 1 100 ? -2.367 5.864 17.816 1.00 87.75 100 PRO A N 1
ATOM 725 C CA . PRO A 1 100 ? -1.215 5.790 16.926 1.00 87.75 100 PRO A CA 1
ATOM 726 C C . PRO A 1 100 ? -1.625 5.371 15.502 1.00 87.75 100 PRO A C 1
ATOM 728 O O . PRO A 1 100 ? -2.703 4.796 15.318 1.00 87.75 100 PRO A O 1
ATOM 731 N N . PRO A 1 101 ? -0.766 5.617 14.493 1.00 88.88 101 PRO A N 1
ATOM 732 C CA . PRO A 1 101 ? -0.974 5.078 13.157 1.00 88.88 101 PRO A CA 1
ATOM 733 C C . PRO A 1 101 ? -1.036 3.547 13.188 1.00 88.88 101 PRO A C 1
ATOM 735 O O . PRO A 1 101 ? -0.332 2.885 13.953 1.00 88.88 101 PRO A O 1
ATOM 738 N N . LEU A 1 102 ? -1.890 3.010 12.331 1.00 90.94 102 LEU A N 1
ATOM 739 C CA . LEU A 1 102 ? -2.108 1.594 12.103 1.00 90.94 102 LEU A CA 1
ATOM 740 C C . LEU A 1 102 ? -1.623 1.250 10.697 1.00 90.94 102 LEU A C 1
ATOM 742 O O . LEU A 1 102 ? -1.771 2.037 9.763 1.00 90.94 102 LEU A O 1
ATOM 746 N N . TYR A 1 103 ? -1.072 0.061 10.539 1.00 91.12 103 TYR A N 1
ATOM 747 C CA . TYR A 1 103 ? -0.518 -0.446 9.298 1.00 91.12 103 TYR A CA 1
ATOM 748 C C . TYR A 1 103 ? -1.305 -1.675 8.867 1.00 91.12 103 TYR A C 1
ATOM 750 O O . TYR A 1 103 ? -1.657 -2.534 9.680 1.00 91.12 103 TYR A O 1
ATOM 758 N N . ALA A 1 104 ? -1.585 -1.758 7.572 1.00 91.88 104 ALA A N 1
ATOM 759 C CA . ALA A 1 104 ? -2.272 -2.900 6.991 1.00 91.88 104 ALA A CA 1
ATOM 760 C C . ALA A 1 104 ? -1.816 -3.131 5.555 1.00 91.88 104 ALA A C 1
ATOM 762 O O . ALA A 1 104 ? -1.461 -2.187 4.846 1.00 91.88 104 ALA A O 1
ATOM 763 N N . ARG A 1 105 ? -1.857 -4.382 5.105 1.00 92.56 105 ARG A N 1
ATOM 764 C CA . ARG A 1 105 ? -1.579 -4.738 3.716 1.00 92.56 105 ARG A CA 1
ATOM 765 C C . ARG A 1 105 ? -2.867 -4.710 2.904 1.00 92.56 105 ARG A C 1
ATOM 767 O O . ARG A 1 105 ? -3.850 -5.338 3.271 1.00 92.56 105 ARG A O 1
ATOM 774 N N . LEU A 1 106 ? -2.852 -4.035 1.767 1.00 92.38 106 LEU A N 1
ATOM 775 C CA . LEU A 1 106 ? -3.922 -4.082 0.784 1.00 92.38 106 LEU A CA 1
ATOM 776 C C . LEU A 1 106 ? -3.922 -5.442 0.076 1.00 92.38 106 LEU A C 1
ATOM 778 O O . LEU A 1 106 ? -2.920 -5.819 -0.535 1.00 92.38 106 LEU A O 1
ATOM 782 N N . VAL A 1 107 ? -5.041 -6.160 0.162 1.00 90.38 107 VAL A N 1
ATOM 783 C CA . VAL A 1 107 ? -5.245 -7.463 -0.491 1.00 90.38 107 VAL A CA 1
ATOM 784 C C . VAL A 1 107 ? -6.128 -7.320 -1.721 1.00 90.38 107 VAL A C 1
ATOM 786 O O . VAL A 1 107 ? -5.777 -7.839 -2.777 1.00 90.38 107 VAL A O 1
ATOM 789 N N . SER A 1 108 ? -7.241 -6.596 -1.604 1.00 88.19 108 SER A N 1
ATOM 790 C CA . SER A 1 108 ? -8.122 -6.275 -2.728 1.00 88.19 108 SER A CA 1
ATOM 791 C C . SER A 1 108 ? -8.750 -4.896 -2.557 1.00 88.19 108 SER A C 1
ATOM 793 O O . SER A 1 108 ? -8.932 -4.408 -1.440 1.00 88.19 108 SER A O 1
ATOM 795 N N . ILE A 1 109 ? -9.080 -4.257 -3.676 1.00 90.12 109 ILE A N 1
ATOM 796 C CA . ILE A 1 109 ? -9.829 -3.002 -3.724 1.00 90.12 109 ILE A CA 1
ATOM 797 C C . ILE A 1 109 ? -10.845 -3.078 -4.854 1.00 90.12 109 ILE A C 1
ATOM 799 O O . ILE A 1 109 ? -10.523 -3.506 -5.960 1.00 90.12 109 ILE A O 1
ATOM 803 N N . ASN A 1 110 ? -12.068 -2.645 -4.580 1.00 86.38 110 ASN A N 1
ATOM 804 C CA . ASN A 1 110 ? -13.097 -2.456 -5.591 1.00 86.38 110 ASN A CA 1
ATOM 805 C C . ASN A 1 110 ? -13.864 -1.149 -5.329 1.00 86.38 110 ASN A C 1
ATOM 807 O O . ASN A 1 110 ? -13.476 -0.340 -4.486 1.00 86.38 110 ASN A O 1
ATOM 811 N N . ALA A 1 111 ? -14.949 -0.923 -6.073 1.00 83.62 111 ALA A N 1
ATOM 812 C CA . ALA A 1 111 ? -15.727 0.311 -5.983 1.00 83.62 111 ALA A CA 1
ATOM 813 C C . ALA A 1 111 ? -16.490 0.479 -4.655 1.00 83.62 111 ALA A C 1
ATOM 815 O O . ALA A 1 111 ? -16.864 1.596 -4.315 1.00 83.62 111 ALA A O 1
ATOM 816 N N . ARG A 1 112 ? -16.756 -0.608 -3.918 1.00 85.94 112 ARG A N 1
ATOM 817 C CA . ARG A 1 112 ? -17.583 -0.605 -2.697 1.00 85.94 112 ARG A CA 1
ATOM 818 C C . ARG A 1 112 ? -16.815 -0.993 -1.439 1.00 85.94 112 ARG A C 1
ATOM 820 O O . ARG A 1 112 ? -17.164 -0.552 -0.349 1.00 85.94 112 ARG A O 1
ATOM 827 N N . ARG A 1 113 ? -15.815 -1.867 -1.554 1.00 87.31 113 ARG A N 1
ATOM 828 C CA . ARG A 1 113 ? -15.093 -2.450 -0.422 1.00 87.31 113 ARG A CA 1
ATOM 829 C C . ARG A 1 113 ? -13.604 -2.567 -0.697 1.00 87.31 113 ARG A C 1
ATOM 831 O O . ARG A 1 113 ? -13.156 -2.679 -1.837 1.00 87.31 113 ARG A O 1
ATOM 838 N N . VAL A 1 114 ? -12.856 -2.578 0.395 1.00 90.25 114 VAL A N 1
ATOM 839 C CA . VAL A 1 114 ? -11.425 -2.852 0.434 1.00 90.25 114 VAL A CA 1
ATOM 840 C C . VAL A 1 114 ? -11.188 -3.999 1.396 1.00 90.25 114 VAL A C 1
ATOM 842 O O . VAL A 1 114 ? -11.755 -4.017 2.489 1.00 90.25 114 VAL A O 1
ATOM 845 N N . VAL A 1 115 ? -10.349 -4.948 0.993 1.00 89.94 115 VAL A N 1
ATOM 846 C CA . VAL A 1 115 ? -9.872 -6.009 1.874 1.00 89.94 115 VAL A CA 1
ATOM 847 C C . VAL A 1 115 ? -8.450 -5.689 2.301 1.00 89.94 115 VAL A C 1
ATOM 849 O O . VAL A 1 115 ? -7.540 -5.566 1.475 1.00 89.94 115 VAL A O 1
ATOM 852 N N . LEU A 1 116 ? -8.271 -5.556 3.609 1.00 90.00 116 LEU A N 1
ATOM 853 C CA . LEU A 1 116 ? -6.990 -5.330 4.256 1.00 90.00 116 LEU A CA 1
ATOM 854 C C . LEU A 1 116 ? -6.581 -6.569 5.045 1.00 90.00 116 LEU A C 1
ATOM 856 O O . LEU A 1 116 ? -7.414 -7.191 5.694 1.00 90.00 116 LEU A O 1
ATOM 860 N N . ALA A 1 117 ? -5.300 -6.905 5.023 1.00 87.62 117 ALA A N 1
ATOM 861 C CA . ALA A 1 117 ? -4.717 -7.946 5.851 1.00 87.62 117 ALA A CA 1
ATOM 862 C C . ALA A 1 117 ? -3.873 -7.341 6.976 1.00 87.62 117 ALA A C 1
ATOM 864 O O . ALA A 1 117 ? -3.137 -6.371 6.767 1.00 87.62 117 ALA A O 1
ATOM 865 N N . ALA A 1 118 ? -3.978 -7.954 8.151 1.00 84.69 118 ALA A N 1
ATOM 866 C CA . ALA A 1 118 ? -3.026 -7.822 9.244 1.00 84.69 118 ALA A CA 1
ATOM 867 C C . ALA A 1 118 ? -2.700 -9.238 9.739 1.00 84.69 118 ALA A C 1
ATOM 869 O O . ALA A 1 118 ? -3.525 -9.893 10.383 1.00 84.69 118 ALA A O 1
ATOM 870 N N . GLY A 1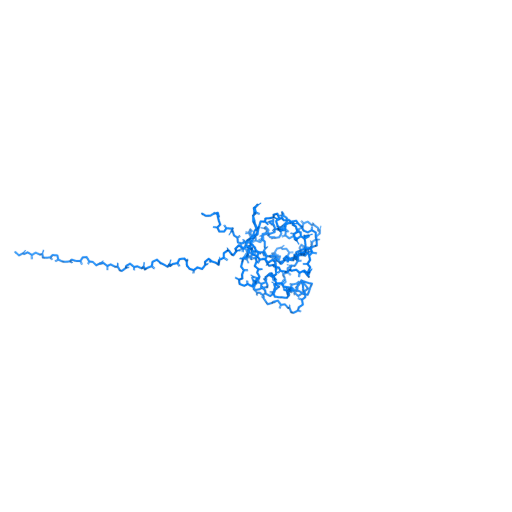 119 ? -1.526 -9.747 9.374 1.00 82.12 119 GLY A N 1
ATOM 871 C CA . GLY A 1 119 ? -1.152 -11.141 9.566 1.00 82.12 119 GLY A CA 1
ATOM 872 C C . GLY A 1 119 ? -2.073 -12.090 8.799 1.00 82.12 119 GLY A C 1
ATOM 873 O O . GLY A 1 119 ? -2.315 -11.938 7.602 1.00 82.12 119 GLY A O 1
ATOM 874 N N . ALA A 1 120 ? -2.610 -13.081 9.513 1.00 78.88 120 ALA A N 1
ATOM 875 C CA . ALA A 1 120 ? -3.535 -14.071 8.960 1.00 78.88 120 ALA A CA 1
ATOM 876 C C . ALA A 1 120 ? -4.986 -13.566 8.835 1.00 78.88 120 ALA A C 1
ATOM 878 O O . ALA A 1 120 ? -5.830 -14.252 8.264 1.00 78.88 120 ALA A O 1
ATOM 879 N N . LEU A 1 121 ? -5.303 -12.396 9.396 1.00 82.00 121 LEU A N 1
ATOM 880 C CA . LEU A 1 121 ? -6.670 -11.888 9.445 1.00 82.00 121 LEU A CA 1
ATOM 881 C C . LEU A 1 121 ? -6.931 -10.949 8.269 1.00 82.00 121 LEU A C 1
ATOM 883 O O . LEU A 1 121 ? -6.167 -10.012 8.029 1.00 82.00 121 LEU A O 1
ATOM 887 N N . HIS A 1 122 ? -8.024 -11.202 7.545 1.00 86.25 122 HIS A N 1
ATOM 888 C CA . HIS A 1 122 ? -8.494 -10.378 6.433 1.00 86.25 122 HIS A CA 1
ATOM 889 C C . HIS A 1 122 ? -9.756 -9.614 6.846 1.00 86.25 122 HIS A C 1
ATOM 891 O O . HIS A 1 122 ? -10.742 -10.203 7.285 1.00 86.25 122 HIS A O 1
ATOM 897 N N . TYR A 1 123 ? -9.743 -8.301 6.657 1.00 84.62 123 TYR A N 1
ATOM 898 C CA . TYR A 1 123 ? -10.812 -7.389 7.036 1.00 84.62 123 TYR A CA 1
ATOM 899 C C . TYR A 1 123 ? -11.385 -6.728 5.800 1.00 84.62 123 TYR A C 1
ATOM 901 O O . TYR A 1 123 ? -10.670 -6.044 5.072 1.00 84.62 123 TYR A O 1
ATOM 909 N N . SER A 1 124 ? -12.685 -6.897 5.586 1.00 86.00 124 SER A N 1
ATOM 910 C CA . SER A 1 124 ? -13.410 -6.168 4.552 1.00 86.00 124 SER A CA 1
ATOM 911 C C . SER A 1 124 ? -14.049 -4.930 5.163 1.00 86.00 124 SER A C 1
ATOM 913 O O . SER A 1 124 ? -14.881 -5.033 6.064 1.00 86.00 124 SER A O 1
ATOM 915 N N . LEU A 1 125 ? -13.661 -3.762 4.665 1.00 86.88 125 LEU A N 1
ATOM 916 C CA . LEU A 1 125 ? -14.199 -2.471 5.078 1.00 86.88 125 LEU A CA 1
ATOM 917 C C . LEU A 1 125 ? -14.791 -1.735 3.870 1.00 86.88 125 LEU A C 1
ATOM 919 O O . LEU A 1 125 ? -14.284 -1.880 2.754 1.00 86.88 125 LEU A O 1
ATOM 923 N N . PRO A 1 126 ? -15.853 -0.938 4.072 1.00 89.75 126 PRO A N 1
ATOM 924 C CA . PRO A 1 126 ? -16.357 -0.041 3.041 1.00 89.75 126 PRO A CA 1
ATOM 925 C C . PRO A 1 126 ? -15.284 0.965 2.615 1.00 89.75 126 PRO A C 1
ATOM 927 O O . PRO A 1 126 ? -14.473 1.414 3.435 1.00 89.75 126 PRO A O 1
ATOM 930 N N . VAL A 1 127 ? -15.294 1.347 1.339 1.00 89.50 127 VAL A N 1
ATOM 931 C CA . VAL A 1 127 ? -14.356 2.344 0.797 1.00 89.50 127 VAL A CA 1
ATOM 932 C C . VAL A 1 127 ? -14.487 3.689 1.523 1.00 89.50 127 VAL A C 1
ATOM 934 O O . VAL A 1 127 ? -13.491 4.369 1.756 1.00 89.50 127 VAL A O 1
ATOM 937 N N . GLU A 1 128 ? -15.692 4.047 1.953 1.00 89.12 128 GLU A N 1
ATOM 938 C CA . GLU A 1 128 ? -15.999 5.271 2.692 1.00 89.12 128 GLU A CA 1
ATOM 939 C C . GLU A 1 128 ? -15.298 5.290 4.053 1.00 89.12 128 GLU A C 1
ATOM 941 O O . GLU A 1 128 ? -14.736 6.304 4.460 1.00 89.12 128 GLU A O 1
ATOM 946 N N . MET A 1 129 ? -15.269 4.142 4.737 1.00 88.06 129 MET A N 1
ATOM 947 C CA . MET A 1 129 ? -14.550 4.000 6.001 1.00 88.06 129 MET A CA 1
ATOM 948 C C . MET A 1 129 ? -13.041 4.120 5.786 1.00 88.06 129 MET A C 1
ATOM 950 O O . MET A 1 129 ? -12.361 4.787 6.564 1.00 88.06 129 MET A O 1
ATOM 954 N N . LEU A 1 130 ? -12.513 3.524 4.712 1.00 89.69 130 LEU A N 1
ATOM 955 C CA . LEU A 1 130 ? -11.103 3.684 4.366 1.00 89.69 130 LEU A CA 1
ATOM 956 C C . LEU A 1 130 ? -10.760 5.150 4.082 1.00 89.69 130 LEU A C 1
ATOM 958 O O . LEU A 1 130 ? -9.734 5.621 4.556 1.00 89.69 130 LEU A O 1
ATOM 962 N N . ALA A 1 131 ? -11.613 5.873 3.354 1.00 87.75 131 ALA A N 1
ATOM 963 C CA . ALA A 1 131 ? -11.396 7.277 3.005 1.00 87.75 131 ALA A CA 1
ATOM 964 C C . ALA A 1 131 ? -11.307 8.204 4.232 1.00 87.75 131 ALA A C 1
ATOM 966 O O . ALA A 1 131 ? -10.610 9.212 4.183 1.00 87.75 131 ALA A O 1
ATOM 967 N N . ILE A 1 132 ? -11.970 7.851 5.339 1.00 88.81 132 ILE A N 1
ATOM 968 C CA . ILE A 1 132 ? -11.874 8.580 6.614 1.00 88.81 132 ILE A CA 1
ATOM 969 C C . ILE A 1 132 ? -10.528 8.310 7.302 1.00 88.81 132 ILE A C 1
ATOM 971 O O . ILE A 1 132 ? -9.921 9.206 7.884 1.00 88.81 132 ILE A O 1
ATOM 975 N N . LEU A 1 133 ? -10.057 7.065 7.250 1.00 88.88 133 LEU A N 1
ATOM 976 C CA . LEU A 1 133 ? -8.893 6.608 8.010 1.00 88.88 133 LEU A CA 1
ATOM 977 C C . LEU A 1 133 ? -7.573 6.796 7.263 1.00 88.88 133 LEU A C 1
ATOM 979 O O . LEU A 1 133 ? -6.514 6.892 7.879 1.00 88.88 133 LEU A O 1
ATOM 983 N N . TRP A 1 134 ? -7.604 6.801 5.936 1.00 92.81 134 TRP A N 1
ATOM 984 C CA . TRP A 1 134 ? -6.421 6.789 5.092 1.00 92.81 134 TRP A CA 1
ATOM 985 C C . TRP A 1 134 ? -6.177 8.157 4.462 1.00 92.81 134 TRP A C 1
ATOM 987 O O . TRP A 1 134 ? -7.014 8.687 3.741 1.00 92.81 134 TRP A O 1
ATOM 997 N N . ARG A 1 135 ? -4.982 8.716 4.683 1.00 91.19 135 ARG A N 1
ATOM 998 C CA . ARG A 1 135 ? -4.609 10.054 4.184 1.00 91.19 135 ARG A CA 1
ATOM 999 C C . ARG A 1 135 ? -3.888 10.040 2.834 1.00 91.19 135 ARG A C 1
ATOM 1001 O O . ARG A 1 135 ? -3.400 11.075 2.393 1.00 91.19 135 ARG A O 1
ATOM 1008 N N . GLY A 1 136 ? -3.783 8.873 2.199 1.00 91.31 136 GLY A N 1
ATOM 1009 C CA . GLY A 1 136 ? -3.020 8.696 0.963 1.00 91.31 136 GLY A CA 1
ATOM 1010 C C . GLY A 1 136 ? -1.603 8.156 1.169 1.00 91.31 136 GLY A C 1
ATOM 1011 O O . GLY A 1 136 ? -0.871 7.985 0.196 1.00 91.31 136 GLY A O 1
ATOM 1012 N N . GLU A 1 137 ? -1.193 7.877 2.407 1.00 93.44 137 GLU A N 1
ATOM 1013 C CA . GLU A 1 137 ? 0.114 7.290 2.705 1.00 93.44 137 GLU A CA 1
ATOM 1014 C C . GLU A 1 137 ? 0.137 5.799 2.389 1.00 93.44 137 GLU A C 1
ATOM 1016 O O . GLU A 1 137 ? -0.551 5.000 3.034 1.00 93.44 137 GLU A O 1
ATOM 1021 N N . PHE A 1 138 ? 0.943 5.418 1.402 1.00 92.62 138 PHE A N 1
ATOM 1022 C CA . PHE A 1 138 ? 1.167 4.017 1.085 1.00 92.62 138 PHE A CA 1
ATOM 1023 C C . PHE A 1 138 ? 2.566 3.753 0.538 1.00 92.62 138 PHE A C 1
ATOM 1025 O O . PHE A 1 138 ? 3.220 4.634 -0.030 1.00 92.62 138 PHE A O 1
ATOM 1032 N N . THR A 1 139 ? 2.988 2.500 0.685 1.00 91.56 139 THR A N 1
ATOM 1033 C CA . THR A 1 139 ? 4.218 1.963 0.104 1.00 91.56 139 THR A CA 1
ATOM 1034 C C . THR A 1 139 ? 3.891 0.686 -0.658 1.00 91.56 139 THR A C 1
ATOM 1036 O O . THR A 1 139 ? 3.251 -0.213 -0.119 1.00 91.56 139 THR A O 1
ATOM 1039 N N . THR A 1 140 ? 4.335 0.585 -1.905 1.00 90.12 140 THR A N 1
ATOM 1040 C CA . THR A 1 140 ? 4.250 -0.640 -2.706 1.00 90.12 140 THR A CA 1
ATOM 1041 C C . THR A 1 140 ? 5.587 -0.928 -3.380 1.00 90.12 140 THR A C 1
ATOM 1043 O O . THR A 1 140 ? 6.450 -0.053 -3.489 1.00 90.12 140 THR A O 1
ATOM 1046 N N . LEU A 1 141 ? 5.760 -2.167 -3.817 1.00 87.44 141 LEU A N 1
ATOM 1047 C CA . LEU A 1 141 ? 6.953 -2.645 -4.502 1.00 87.44 141 LEU A CA 1
ATOM 1048 C C . LEU A 1 141 ? 6.585 -3.029 -5.934 1.00 87.44 141 LEU A C 1
ATOM 1050 O O . LEU A 1 141 ? 5.428 -3.334 -6.219 1.00 87.44 141 LEU A O 1
ATOM 1054 N N . TRP A 1 142 ? 7.558 -2.979 -6.835 1.00 84.44 142 TRP A N 1
ATOM 1055 C CA . TRP A 1 142 ? 7.419 -3.422 -8.220 1.00 84.44 142 TRP A CA 1
ATOM 1056 C C . TRP A 1 142 ? 8.791 -3.744 -8.815 1.00 84.44 142 TRP A C 1
ATOM 1058 O O . TRP A 1 142 ? 9.813 -3.274 -8.319 1.00 84.44 142 TRP A O 1
ATOM 1068 N N . ARG A 1 143 ? 8.842 -4.563 -9.867 1.00 81.44 143 ARG A N 1
ATOM 1069 C CA . ARG A 1 143 ? 10.094 -4.848 -10.590 1.00 81.44 143 ARG A CA 1
ATOM 1070 C C . ARG A 1 143 ? 10.125 -4.070 -11.892 1.00 81.44 143 ARG A C 1
ATOM 1072 O O . ARG A 1 143 ? 9.108 -4.000 -12.573 1.00 81.44 143 ARG A O 1
ATOM 1079 N N . ALA A 1 144 ? 11.269 -3.508 -12.260 1.00 73.94 144 ALA A N 1
ATOM 1080 C CA . ALA A 1 144 ? 11.428 -2.995 -13.613 1.00 73.94 144 ALA A CA 1
ATOM 1081 C C . ALA A 1 144 ? 11.727 -4.163 -14.567 1.00 73.94 144 ALA A C 1
ATOM 1083 O O . ALA A 1 144 ? 12.452 -5.085 -14.186 1.00 73.94 144 ALA A O 1
ATOM 1084 N N . PRO A 1 145 ? 11.171 -4.158 -15.788 1.00 68.88 145 PRO A N 1
ATOM 1085 C CA . PRO A 1 145 ? 11.529 -5.148 -16.794 1.00 68.88 145 PRO A CA 1
ATOM 1086 C C . PRO A 1 145 ? 12.971 -4.931 -17.259 1.00 68.88 145 PRO A C 1
ATOM 1088 O O . PRO A 1 145 ? 13.459 -3.805 -17.258 1.00 68.88 145 PRO A O 1
ATOM 1091 N N . GLU A 1 146 ? 13.653 -5.975 -17.732 1.00 67.06 146 GLU A N 1
ATOM 1092 C CA . GLU A 1 146 ? 15.044 -5.840 -18.197 1.00 67.06 146 GLU A CA 1
ATOM 1093 C C . GLU A 1 146 ? 15.186 -4.841 -19.354 1.00 67.06 146 GLU A C 1
ATOM 1095 O O . GLU A 1 146 ? 16.172 -4.117 -19.427 1.00 67.06 146 GLU A O 1
ATOM 1100 N N . VAL A 1 147 ? 14.161 -4.709 -20.206 1.00 64.06 147 VAL A N 1
ATOM 1101 C CA . VAL A 1 147 ? 14.122 -3.696 -21.282 1.00 64.06 147 VAL A CA 1
ATOM 1102 C C . VAL A 1 147 ? 14.091 -2.254 -20.758 1.00 64.06 147 VAL A C 1
ATOM 1104 O O . VAL A 1 147 ? 14.324 -1.316 -21.515 1.00 64.06 147 VAL A O 1
ATOM 1107 N N . ALA A 1 148 ? 13.785 -2.069 -19.473 1.00 60.41 148 ALA A N 1
ATOM 1108 C CA . ALA A 1 148 ? 13.856 -0.792 -18.782 1.00 60.41 148 ALA A CA 1
ATOM 1109 C C . ALA A 1 148 ? 15.205 -0.532 -18.106 1.00 60.41 148 ALA A C 1
ATOM 1111 O O . ALA A 1 148 ? 15.438 0.601 -17.684 1.00 60.41 148 ALA A O 1
ATOM 1112 N N . ASN A 1 149 ? 16.105 -1.522 -18.028 1.00 58.44 149 ASN A N 1
ATOM 1113 C CA . ASN A 1 149 ? 17.471 -1.327 -17.541 1.00 58.44 149 ASN A CA 1
ATOM 1114 C C . ASN A 1 149 ? 18.248 -0.475 -18.559 1.00 58.44 149 ASN A C 1
ATOM 1116 O O . ASN A 1 149 ? 18.912 -0.988 -19.453 1.00 58.44 149 ASN A O 1
ATOM 1120 N N . GLY A 1 150 ? 18.110 0.845 -18.453 1.00 52.91 150 GLY A N 1
ATOM 1121 C CA . GLY A 1 150 ? 18.663 1.822 -19.395 1.00 52.91 150 GLY A CA 1
ATOM 1122 C C . GLY A 1 150 ? 17.703 2.968 -19.711 1.00 52.91 150 GLY A C 1
ATOM 1123 O O . GLY A 1 150 ? 18.151 4.046 -20.093 1.00 52.91 150 GLY A O 1
ATOM 1124 N N . LEU A 1 151 ? 16.400 2.783 -19.466 1.00 53.78 151 LEU A N 1
ATOM 1125 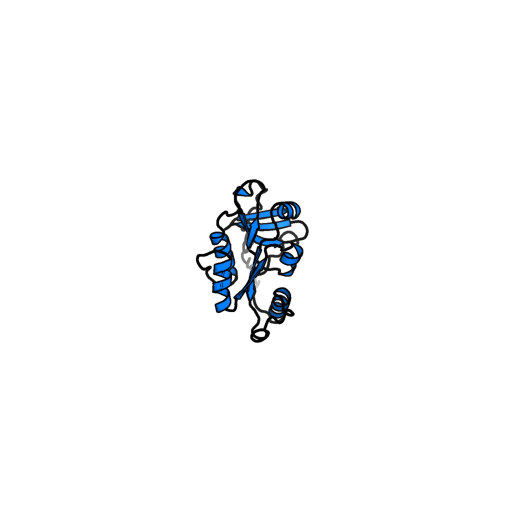C CA . LEU A 1 151 ? 15.455 3.889 -19.364 1.00 53.78 151 LEU A CA 1
ATOM 1126 C C . LEU A 1 151 ? 15.681 4.541 -18.001 1.00 53.78 151 LEU A C 1
ATOM 1128 O O . LEU A 1 151 ? 15.068 4.167 -16.999 1.00 53.78 151 LEU A O 1
ATOM 1132 N N . MET A 1 152 ? 16.587 5.522 -17.955 1.00 48.53 152 MET A N 1
ATOM 1133 C CA . MET A 1 152 ? 16.508 6.532 -16.908 1.00 48.53 152 MET A CA 1
ATOM 1134 C C . MET A 1 152 ? 15.059 7.019 -16.870 1.00 48.53 152 MET A C 1
ATOM 1136 O O . MET A 1 152 ? 14.414 7.195 -17.905 1.00 48.53 152 MET A O 1
ATOM 1140 N N . THR A 1 153 ? 14.506 7.164 -15.670 1.00 51.38 153 THR A N 1
ATOM 1141 C CA . THR A 1 153 ? 13.207 7.799 -15.477 1.00 51.38 153 THR A CA 1
ATOM 1142 C C . THR A 1 153 ? 13.337 9.268 -15.877 1.00 51.38 153 THR A C 1
ATOM 1144 O O . THR A 1 153 ? 13.362 10.138 -15.012 1.00 51.38 153 THR A O 1
ATOM 1147 N N . ASP A 1 154 ? 13.384 9.566 -17.176 1.00 46.06 154 ASP A N 1
ATOM 1148 C CA . ASP A 1 154 ? 13.302 10.912 -17.759 1.00 46.06 154 ASP A CA 1
ATOM 1149 C C . ASP A 1 154 ? 11.879 11.495 -17.589 1.00 46.06 154 ASP A C 1
ATOM 1151 O O . ASP A 1 154 ? 11.387 12.281 -18.390 1.00 46.06 154 ASP A O 1
ATOM 1155 N N . GLY A 1 155 ? 11.158 11.056 -16.550 1.00 53.41 155 GLY A N 1
ATOM 1156 C CA . GLY A 1 155 ? 9.790 11.441 -16.214 1.00 53.41 155 GLY A CA 1
ATOM 1157 C C . GLY A 1 155 ? 8.681 10.695 -16.964 1.00 53.41 155 GLY A C 1
ATOM 1158 O O . GLY A 1 155 ? 7.526 10.829 -16.574 1.00 53.41 155 GLY A O 1
ATOM 1159 N N . ILE A 1 156 ? 8.989 9.899 -17.997 1.00 56.09 156 ILE A N 1
ATOM 1160 C CA . ILE A 1 156 ? 7.961 9.322 -18.891 1.00 56.09 156 ILE A CA 1
ATOM 1161 C C . ILE A 1 156 ? 7.446 7.956 -18.409 1.00 56.09 156 ILE A C 1
ATOM 1163 O O . ILE A 1 156 ? 6.244 7.691 -18.440 1.00 56.09 156 ILE A O 1
ATOM 1167 N N . ALA A 1 157 ? 8.333 7.079 -17.934 1.00 63.19 157 ALA A N 1
ATOM 1168 C CA . ALA A 1 157 ? 7.953 5.747 -17.471 1.00 63.19 157 ALA A CA 1
ATOM 1169 C C . ALA A 1 157 ? 7.792 5.740 -15.944 1.00 63.19 157 ALA A C 1
ATOM 1171 O O . ALA A 1 157 ? 8.755 5.613 -15.192 1.00 63.19 157 ALA A O 1
ATOM 1172 N N . GLY A 1 158 ? 6.556 5.932 -15.482 1.00 73.94 158 GLY A N 1
A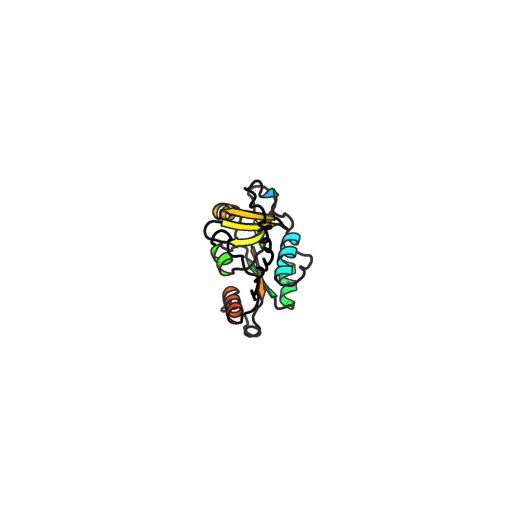TOM 1173 C CA . GLY A 1 158 ? 6.187 5.752 -14.077 1.00 73.94 158 GLY A CA 1
ATOM 1174 C C . GLY A 1 158 ? 5.903 4.283 -13.729 1.00 73.94 158 GLY A C 1
ATOM 1175 O O . GLY A 1 158 ? 5.815 3.443 -14.628 1.00 73.94 158 GLY A O 1
ATOM 1176 N N . PRO A 1 159 ? 5.671 3.961 -12.442 1.00 79.00 159 PRO A N 1
ATOM 1177 C CA . PRO A 1 159 ? 5.375 2.600 -11.986 1.00 79.00 159 PRO A CA 1
ATOM 1178 C C . PRO A 1 159 ? 4.272 1.915 -12.805 1.00 79.00 159 PRO A C 1
ATOM 1180 O O . PRO A 1 159 ? 4.399 0.747 -13.156 1.00 79.00 159 PRO A O 1
ATOM 1183 N N . THR A 1 160 ? 3.213 2.648 -13.170 1.00 81.81 160 THR A N 1
ATOM 1184 C CA . THR A 1 160 ? 2.096 2.122 -13.971 1.00 81.81 160 THR A CA 1
ATOM 1185 C C . THR A 1 160 ? 2.541 1.636 -15.351 1.00 81.81 160 THR A C 1
ATOM 1187 O O . THR A 1 160 ? 2.121 0.566 -15.787 1.00 81.81 160 THR A O 1
ATOM 1190 N N . VAL A 1 161 ? 3.419 2.387 -16.025 1.00 82.00 161 VAL A N 1
ATOM 1191 C CA . VAL A 1 161 ? 3.931 2.027 -17.357 1.00 82.00 161 VAL A CA 1
ATOM 1192 C C . VAL A 1 161 ? 4.748 0.745 -17.265 1.00 82.00 161 VAL A C 1
ATOM 1194 O O . VAL A 1 161 ? 4.515 -0.193 -18.024 1.00 82.00 161 VAL A O 1
ATOM 1197 N N . PHE A 1 162 ? 5.653 0.659 -16.292 1.00 79.44 162 PHE A N 1
ATOM 1198 C CA . PHE A 1 162 ? 6.462 -0.539 -16.102 1.00 79.44 162 PHE A CA 1
ATOM 1199 C C . PHE A 1 162 ? 5.637 -1.760 -15.721 1.00 79.44 162 PHE A C 1
ATOM 1201 O O . PHE A 1 162 ? 5.847 -2.834 -16.269 1.00 79.44 162 PHE A O 1
ATOM 1208 N N . MET A 1 163 ? 4.637 -1.599 -14.860 1.00 80.81 163 MET A N 1
ATOM 1209 C CA . MET A 1 163 ? 3.724 -2.690 -14.531 1.00 80.81 163 MET A CA 1
ATOM 1210 C C . MET A 1 163 ? 2.954 -3.189 -15.753 1.00 80.81 163 MET A C 1
ATOM 1212 O O . MET A 1 163 ? 2.719 -4.389 -15.888 1.00 80.81 163 MET A O 1
ATOM 1216 N N . GLN A 1 164 ? 2.571 -2.295 -16.665 1.00 82.19 164 GLN A N 1
ATOM 1217 C CA . GLN A 1 164 ? 1.925 -2.694 -17.910 1.00 82.19 164 GLN A CA 1
ATOM 1218 C C . GLN A 1 164 ? 2.892 -3.434 -18.840 1.00 82.19 164 GLN A C 1
ATOM 1220 O O . GLN A 1 164 ? 2.509 -4.448 -19.422 1.00 82.19 164 GLN A O 1
ATOM 1225 N N . LEU A 1 165 ? 4.152 -3.001 -18.915 1.00 82.06 165 LEU A N 1
ATOM 1226 C CA . LEU A 1 165 ? 5.202 -3.720 -19.641 1.00 82.06 165 LEU A CA 1
ATOM 1227 C C . LEU A 1 165 ? 5.445 -5.117 -19.055 1.00 82.06 165 LEU A C 1
ATOM 1229 O O . LEU A 1 165 ? 5.481 -6.091 -19.802 1.00 82.06 165 LEU A O 1
ATOM 1233 N N . ASN A 1 166 ? 5.511 -5.248 -17.730 1.00 81.38 166 ASN A N 1
ATOM 1234 C CA . ASN A 1 166 ? 5.690 -6.536 -17.060 1.00 81.38 166 ASN A CA 1
ATOM 1235 C C . ASN A 1 166 ? 4.561 -7.516 -17.376 1.00 81.38 166 ASN A C 1
ATOM 1237 O O . ASN A 1 166 ? 4.809 -8.694 -17.634 1.00 81.38 166 ASN A O 1
ATOM 1241 N N . ARG A 1 167 ? 3.317 -7.019 -17.404 1.00 80.94 167 ARG A N 1
ATOM 1242 C CA . ARG A 1 167 ? 2.148 -7.814 -17.801 1.00 80.94 167 ARG A CA 1
ATOM 1243 C C . ARG A 1 167 ? 2.274 -8.325 -19.235 1.00 80.94 167 ARG A C 1
ATOM 1245 O O . ARG A 1 167 ? 1.990 -9.495 -19.468 1.00 80.94 167 ARG A O 1
ATOM 1252 N N . LEU A 1 168 ? 2.701 -7.476 -20.170 1.00 82.81 168 LEU A N 1
ATOM 1253 C CA . LEU A 1 168 ? 2.888 -7.858 -21.576 1.00 82.81 168 LEU A CA 1
ATOM 1254 C C . LEU A 1 168 ? 4.012 -8.887 -21.750 1.00 82.81 168 LEU A C 1
ATOM 1256 O O . LEU A 1 168 ? 3.936 -9.726 -22.640 1.00 82.81 168 LEU A O 1
ATOM 1260 N N . GLN A 1 169 ? 5.021 -8.852 -20.880 1.00 80.88 169 GLN A N 1
ATOM 1261 C CA . GLN A 1 169 ? 6.129 -9.810 -20.869 1.00 80.88 169 GLN A CA 1
ATOM 1262 C C . GLN A 1 169 ? 5.835 -11.087 -20.066 1.00 80.88 169 GLN A C 1
ATOM 1264 O O . GLN A 1 169 ? 6.701 -11.950 -19.955 1.00 80.88 169 GLN A O 1
ATOM 1269 N N . GLY A 1 170 ? 4.634 -11.228 -19.494 1.00 76.81 170 GLY A N 1
ATOM 1270 C CA . GLY A 1 170 ? 4.257 -12.414 -18.723 1.00 76.81 170 GLY A CA 1
ATOM 1271 C C . GLY A 1 170 ? 5.019 -12.572 -17.404 1.00 76.81 170 GLY A C 1
ATOM 1272 O O . GLY A 1 170 ? 5.066 -13.672 -16.859 1.00 76.81 170 GLY A O 1
ATOM 1273 N N . MET A 1 171 ? 5.609 -11.498 -16.869 1.00 76.88 171 MET A N 1
ATOM 1274 C CA . MET A 1 171 ? 6.309 -11.566 -15.590 1.00 76.88 171 MET A CA 1
ATOM 1275 C C . MET A 1 171 ? 5.322 -11.729 -14.432 1.00 76.88 171 MET A C 1
ATOM 1277 O O . MET A 1 171 ? 4.375 -10.953 -14.265 1.00 76.88 171 MET A O 1
ATOM 1281 N N . SER A 1 172 ? 5.565 -12.751 -13.613 1.00 69.06 172 SER A N 1
ATOM 1282 C CA . SER A 1 172 ? 4.781 -13.042 -12.416 1.00 69.06 172 SER A CA 1
ATOM 1283 C C . SER A 1 172 ? 5.070 -12.008 -11.328 1.00 69.06 172 SER A C 1
ATOM 1285 O O . SER A 1 172 ? 6.105 -12.057 -10.662 1.00 69.06 172 SER A O 1
ATOM 1287 N N . GLU A 1 173 ? 4.139 -11.073 -11.143 1.00 77.75 173 GLU A N 1
ATOM 1288 C CA . GLU A 1 173 ? 4.148 -10.088 -10.059 1.00 77.75 173 GLU A CA 1
ATOM 1289 C C . GLU A 1 173 ? 2.938 -10.288 -9.137 1.00 77.75 173 GLU A C 1
ATOM 1291 O O . GLU A 1 173 ? 1.850 -10.597 -9.638 1.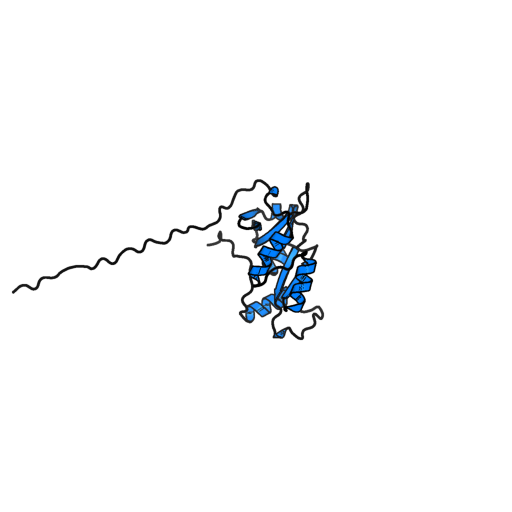00 77.75 173 GLU A O 1
ATOM 1296 N N . PRO A 1 174 ? 3.079 -10.074 -7.814 1.00 82.19 174 PRO A N 1
ATOM 1297 C CA . PRO A 1 174 ? 1.958 -10.116 -6.881 1.00 82.19 174 PRO A CA 1
ATOM 1298 C C . PRO A 1 174 ? 0.918 -9.074 -7.255 1.00 82.19 174 PRO A C 1
ATOM 1300 O O . PRO A 1 174 ? 1.244 -7.895 -7.346 1.00 82.19 174 PRO A O 1
ATOM 1303 N N . ARG A 1 175 ? -0.334 -9.486 -7.437 1.00 85.06 175 ARG A N 1
ATOM 1304 C CA . ARG A 1 175 ? -1.441 -8.569 -7.730 1.00 85.06 175 ARG A CA 1
ATOM 1305 C C . ARG A 1 175 ? -2.421 -8.526 -6.579 1.00 85.06 175 ARG A C 1
ATOM 1307 O O . ARG A 1 175 ? -2.409 -9.404 -5.711 1.00 85.06 175 ARG A O 1
ATOM 1314 N N . LEU A 1 176 ? -3.256 -7.495 -6.583 1.00 83.31 176 LEU A N 1
ATOM 1315 C CA . LEU A 1 176 ? -4.433 -7.512 -5.735 1.00 83.31 176 LEU A CA 1
ATOM 1316 C C . LEU A 1 176 ? -5.302 -8.701 -6.148 1.00 83.31 176 LEU A C 1
ATOM 1318 O O . LEU A 1 176 ? -5.428 -9.033 -7.328 1.00 83.31 176 LEU A O 1
ATOM 1322 N N . GLN A 1 177 ? -5.832 -9.402 -5.157 1.00 80.88 177 GLN A N 1
ATOM 1323 C CA . GLN A 1 177 ? -6.717 -10.526 -5.408 1.00 80.88 177 GLN A CA 1
ATOM 1324 C C . GLN A 1 177 ? -8.031 -9.982 -5.971 1.00 80.88 177 GLN A C 1
ATOM 1326 O O . GLN A 1 177 ? -8.536 -8.964 -5.493 1.00 80.88 177 GLN A O 1
ATOM 1331 N N . ALA A 1 178 ? -8.585 -10.660 -6.979 1.00 68.69 178 ALA A N 1
ATOM 1332 C CA . ALA A 1 178 ? -9.951 -10.390 -7.406 1.00 68.69 178 ALA A CA 1
ATOM 1333 C C . ALA A 1 178 ? -10.888 -10.623 -6.215 1.00 68.69 178 ALA A C 1
ATOM 1335 O O . ALA A 1 178 ? -10.711 -11.587 -5.464 1.00 68.69 178 ALA A O 1
ATOM 1336 N N . ASP A 1 179 ? -11.849 -9.724 -6.018 1.00 54.44 179 ASP A N 1
ATOM 1337 C CA . ASP A 1 179 ? -12.794 -9.852 -4.918 1.00 54.44 179 ASP A CA 1
ATOM 1338 C C . ASP A 1 179 ? -13.597 -11.160 -5.078 1.00 54.44 179 ASP A C 1
ATOM 1340 O O . ASP A 1 179 ? -14.169 -11.395 -6.147 1.00 54.44 179 ASP A O 1
ATOM 1344 N N . PRO A 1 180 ? -13.640 -12.042 -4.063 1.00 48.38 180 PRO A N 1
ATOM 1345 C CA . PRO A 1 180 ? -14.337 -13.319 -4.175 1.00 48.38 180 PRO A CA 1
ATOM 1346 C C . PRO A 1 180 ? -15.865 -13.182 -4.306 1.00 48.38 180 PRO A C 1
ATOM 1348 O O . PRO A 1 180 ? -16.524 -14.196 -4.516 1.00 48.38 180 PRO A O 1
ATOM 1351 N N . VAL A 1 181 ? -16.436 -11.974 -4.195 1.00 46.34 181 VAL A N 1
ATOM 1352 C CA . VAL A 1 181 ? -17.885 -11.724 -4.307 1.00 46.34 181 VAL A CA 1
ATOM 1353 C C . VAL A 1 181 ? -18.362 -11.583 -5.765 1.00 46.34 181 VAL A C 1
ATOM 1355 O O . VAL A 1 181 ? -19.565 -11.569 -6.003 1.00 46.34 181 VAL A O 1
ATOM 1358 N N . GLU A 1 182 ? -17.462 -11.539 -6.755 1.00 39.72 182 GLU A N 1
ATOM 1359 C CA . GLU A 1 182 ? -17.818 -11.422 -8.185 1.00 39.72 182 GLU A CA 1
ATOM 1360 C C . GLU A 1 182 ? -17.618 -12.732 -8.983 1.00 39.72 182 GLU A C 1
ATOM 1362 O O . GLU A 1 182 ? -17.170 -12.718 -10.131 1.00 39.72 182 GLU A O 1
ATOM 1367 N N . ARG A 1 183 ? -17.944 -13.884 -8.376 1.00 37.22 183 ARG A N 1
ATOM 1368 C CA . ARG A 1 183 ? -18.125 -15.163 -9.089 1.00 37.22 183 ARG A CA 1
ATOM 1369 C C . ARG A 1 183 ? -19.532 -15.716 -8.940 1.00 37.22 183 ARG A C 1
ATOM 1371 O O . ARG A 1 183 ? -20.052 -15.692 -7.805 1.00 37.22 183 ARG A O 1
#

pLDDT: mean 76.0, std 15.96, range [37.22, 93.44]

Radius of gyration: 22.45 Å; chains: 1; bounding box: 46×86×42 Å

Secondary structure (DSSP, 8-state):
-------------PPPPP-------PPP--GGGSBS-HHHHHHHHHHHTT-PPPSS-HHHHHHHHHTTTEEEEEESS--HHHHHHHTS-EEEEE--SSSS-EEEEEEEE-SSEEEEEETTEEEEEEHHHHHHHEEEEEEEEEEPPGGGTT----SS--HHHHHHHHHHTT-----PPPPTT--

Foldseek 3Di:
DDDDDDDDDDDDDDPPDDPPDDFDQDDDDDPPPFAPDQQQQQQVQAVLVPHGADPDHLVSSQVVCVVVQKHKDWDQAADLVNVVLLQFWKWFWWADPDDHIGIWIWQADDPFWTWTDRPPDIYIDGPVVCVNGGRRTIMGMDGADPVCVVVDPPVPDDSSNRVVVCVVVVNDHHGRDDDPVPD

Sequence (183 aa):
PAASAPSESKAPASPLARPADLPPLLPAPGLAVLSRDEQGVLNELAPLWGWQAPTGGAADLCQAMRTQGIHCFRTSRGTLAQLAQLDRPAMLVLRPEQGPPLYARLVSINARRVVLAAGALHYSLPVEMLAILWRGEFTTLWRAPEVANGLMTDGIAGPTVFMQLNRLQGMSEPRLQADPVER